Protein AF-A0AAN7TZV6-F1 (afdb_monomer)

Radius of gyration: 25.75 Å; Cα contacts (8 Å, |Δi|>4): 644; chains: 1; bounding box: 59×91×85 Å

InterPro domains:
  IPR052326 Differentiation & Development-Associated Protein [PTHR33459] (36-361)

Organism: NCBI:txid79012

Solvent-accessible surface area (backbone atoms only — not comparable to full-atom values): 20609 Å² total; per-residue (Å²): 142,87,80,89,79,87,81,82,85,75,80,84,71,82,74,85,57,90,61,66,59,63,46,48,65,49,40,66,73,72,46,83,83,62,77,83,76,73,52,42,77,37,54,78,70,32,74,38,45,78,90,38,40,41,39,40,84,68,32,36,59,40,79,41,63,64,87,95,40,85,74,52,33,20,12,39,75,37,22,51,82,69,30,70,31,94,41,45,84,35,20,35,90,29,33,31,38,38,82,90,79,31,18,11,32,82,37,19,24,21,29,66,74,29,70,29,93,42,49,60,29,17,23,97,66,35,40,44,52,98,46,24,13,38,53,92,78,58,45,20,92,42,51,51,49,21,48,70,62,27,34,47,53,97,42,28,62,41,74,42,30,52,84,69,34,76,29,59,49,44,98,91,45,78,48,27,36,88,68,31,40,50,45,64,89,48,90,86,75,53,55,56,16,28,13,37,59,64,67,34,68,35,52,82,71,36,78,33,91,46,56,64,33,15,31,51,96,76,42,24,33,37,53,95,47,22,13,36,77,66,72,78,76,85,68,88,67,64,20,66,96,41,57,82,72,28,55,99,59,31,39,46,35,84,89,78,14,44,55,39,73,49,45,60,73,57,52,48,47,53,37,49,43,50,40,52,51,39,30,63,74,71,68,34,38,63,29,85,24,38,62,10,79,80,4,58,43,37,67,75,35,42,66,49,49,32,54,40,47,36,50,52,17,61,69,59,53,43,68,63,42,65,63,78,38,63,74,68,70,75,48,74,83,57,81,72,74,83,70,70,82,71,78,76,71,77,70,58,71,71,59,62,56,56,57,59,53,53,55,56,64,77,72,111

Foldseek 3Di:
DDDDDDDDDDDPDPPPDLCPVLCVVVVLVVVLPDPQQAADEDEAFDFDDQVRYAYDFQWHFAFDDDDNDGDGTGTYGAAEFFQAAPFQRSHHAQWTQDPVSNGTHNFFQAAAQGFDPAQRNHFPQWGQDPRGTHRPVQFDPFQRSEFLQWTHDPRHTDGAAEAFDKDFQDSSDASHRPQWGFDDPDPPPHGIGGTHGLQQCDEFFDFADAQRNHNCVQCWGQDPRGTHHDDAPPDPDFCVPPQVVEPSQWGAQPVGRGTDGVCVVPLLVVLVVLQVVQCVVQSFGDTPSLRHCPHSNCVGPLVSVLVNQLVVCRRSVNPDSCSSNVSVPPCPVDPPPPPPPPPPPVPPVVVVVVVVVVVVVVVD

Sequence (364 aa):
MTVSKEEWYSSEQYKITDESYNNYVVSQISGFAVGYKSFTCTNASEKCDYNTSICPQGYDCQLDIIGNTVKDYKCVTIGNINDKCNGDEYCDHGLMCENSTKTCQNIKFASLGEECSKESDCSDILTCENGICINKNNNCKDYFGCTLRQFCKNGKCFELKKPGEQCEYNMDLEECEPFYTCQSFNITNGSIGKCVSVILNMSLGQPCEHLYECDFVKNQVCLNKTCVQYVPNNQTTSCIGNPDICDDFSICSLDDGKCYLNLMPNKYLHYANFYQNCLFKYNCSIVENSRSPNSCFSKYCSKEICEYHSIYSRIFGICNAKTYCRYKESNNEHSYSSQIPSSSIKINSSLMLLFSSLFIILSL

pLDDT: mean 74.0, std 20.78, range [24.16, 97.5]

Nearest PDB structures (foldseek):
  5o57-assembly1_A  TM=3.729E-01  e=4.394E-02  Homo sapiens
  8x0h-assembly1_A  TM=3.319E-01  e=2.930E+00  Homo sapiens
  8wgc-assembly1_A  TM=2.800E-01  e=4.008E+00  Homo sapiens

Structure (mmCIF, N/CA/C/O backbone):
data_AF-A0AAN7TZV6-F1
#
_entry.id   AF-A0AAN7TZV6-F1
#
loop_
_atom_site.group_PDB
_atom_site.id
_atom_site.type_symbol
_atom_site.label_atom_id
_atom_site.label_alt_id
_atom_site.label_comp_id
_atom_site.label_asym_id
_atom_site.label_entity_id
_atom_site.label_seq_id
_atom_site.pdbx_PDB_ins_code
_atom_site.Cartn_x
_atom_site.Cartn_y
_atom_site.Cartn_z
_atom_site.occupancy
_atom_site.B_iso_or_equiv
_atom_site.auth_seq_id
_atom_site.auth_comp_id
_atom_site.auth_asym_id
_atom_site.auth_atom_id
_atom_site.pdbx_PDB_model_num
ATOM 1 N N . MET A 1 1 ? 8.106 -25.855 55.197 1.00 34.44 1 MET A N 1
ATOM 2 C CA . MET A 1 1 ? 8.656 -24.733 54.413 1.00 34.44 1 MET A CA 1
ATOM 3 C C . MET A 1 1 ? 8.109 -24.858 53.009 1.00 34.44 1 MET A C 1
ATOM 5 O O . MET A 1 1 ? 8.508 -25.751 52.279 1.00 34.44 1 MET A O 1
ATOM 9 N N . THR A 1 2 ? 7.119 -24.034 52.705 1.00 29.55 2 THR A N 1
ATOM 10 C CA . THR A 1 2 ? 6.413 -23.958 51.427 1.00 29.55 2 THR A CA 1
ATOM 11 C C . THR A 1 2 ? 6.772 -22.613 50.822 1.00 29.55 2 THR A C 1
ATOM 13 O O . THR A 1 2 ? 6.533 -21.596 51.466 1.00 29.55 2 THR A O 1
ATOM 16 N N . VAL A 1 3 ? 7.337 -22.603 49.617 1.00 24.41 3 VAL A N 1
ATOM 17 C CA . VAL A 1 3 ? 7.328 -21.427 48.741 1.00 24.41 3 VAL A CA 1
ATOM 18 C C . VAL A 1 3 ? 7.105 -21.930 47.320 1.00 24.41 3 VAL A C 1
ATOM 20 O O . VAL A 1 3 ? 7.906 -22.689 46.780 1.00 24.41 3 VAL A O 1
ATOM 23 N N . SER A 1 4 ? 5.960 -21.539 46.774 1.00 30.45 4 SER A N 1
ATOM 24 C CA . SER A 1 4 ? 5.551 -21.647 45.379 1.00 30.45 4 SER A CA 1
ATOM 25 C C . SER A 1 4 ? 6.422 -20.762 44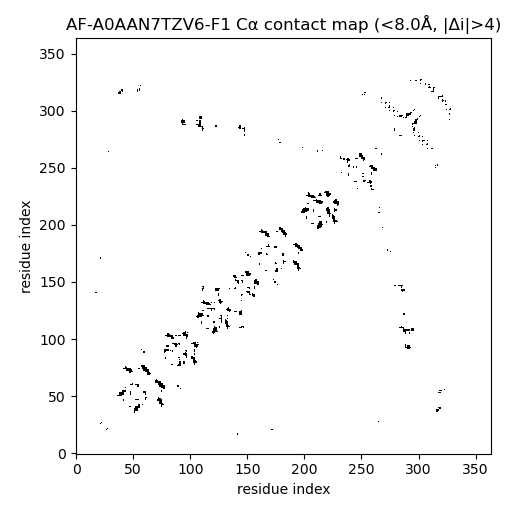.489 1.00 30.45 4 SER A C 1
ATOM 27 O O . SER A 1 4 ? 6.783 -19.654 44.887 1.00 30.45 4 SER A O 1
ATOM 29 N N . LYS A 1 5 ? 6.697 -21.206 43.261 1.00 26.69 5 LYS A N 1
ATOM 30 C CA . LYS A 1 5 ? 7.187 -20.327 42.200 1.00 26.69 5 LYS A CA 1
ATOM 31 C C . LYS A 1 5 ? 6.303 -20.506 40.972 1.00 26.69 5 LYS A C 1
ATOM 33 O O . LYS A 1 5 ? 6.306 -21.558 40.346 1.00 26.69 5 LYS A O 1
ATOM 38 N N . GLU A 1 6 ? 5.499 -19.480 40.730 1.00 29.41 6 GLU A N 1
ATOM 39 C CA . GLU A 1 6 ? 4.772 -19.235 39.491 1.00 29.41 6 GLU A CA 1
ATOM 40 C C . GLU A 1 6 ? 5.792 -19.000 38.371 1.00 29.41 6 GLU A C 1
ATOM 42 O O . GLU A 1 6 ? 6.657 -18.128 38.490 1.00 29.41 6 GLU A O 1
ATOM 47 N N . GLU A 1 7 ? 5.704 -19.776 37.294 1.00 27.16 7 GLU A N 1
ATOM 48 C CA . GLU A 1 7 ? 6.400 -19.480 36.045 1.00 27.16 7 GLU A CA 1
ATOM 49 C C . GLU A 1 7 ? 5.471 -18.678 35.136 1.00 27.16 7 GLU A C 1
ATOM 51 O O . GLU A 1 7 ? 4.369 -19.095 34.777 1.00 27.16 7 GLU A O 1
ATOM 56 N N . TRP A 1 8 ? 5.941 -17.477 34.816 1.00 24.78 8 TRP A N 1
ATOM 57 C CA . TRP A 1 8 ? 5.356 -16.542 33.876 1.00 24.78 8 TRP A CA 1
ATOM 58 C C . TRP A 1 8 ? 5.534 -17.062 32.446 1.00 24.78 8 TRP A C 1
ATOM 60 O O . TRP A 1 8 ? 6.657 -17.164 31.960 1.00 24.78 8 TRP A O 1
ATOM 70 N N . TYR A 1 9 ? 4.430 -17.305 31.742 1.00 24.16 9 TYR A N 1
ATOM 71 C CA . TYR A 1 9 ? 4.417 -17.289 30.281 1.00 24.16 9 TYR A CA 1
ATOM 72 C C . TYR A 1 9 ? 4.291 -15.830 29.828 1.00 24.16 9 TYR A C 1
ATOM 74 O O . TYR A 1 9 ? 3.194 -15.274 29.811 1.00 24.16 9 TYR A O 1
ATOM 82 N N . SER A 1 10 ? 5.408 -15.185 29.480 1.00 26.84 10 SER A N 1
ATOM 83 C CA . SER A 1 10 ? 5.356 -13.949 28.698 1.00 26.84 10 SER A CA 1
ATOM 84 C C . SER A 1 10 ? 5.177 -14.313 27.230 1.00 26.84 10 SER A C 1
ATOM 86 O O . SER A 1 10 ? 6.041 -14.947 26.629 1.00 26.84 10 SER A O 1
ATOM 88 N N . SER A 1 11 ? 4.050 -13.901 26.661 1.00 27.84 11 SER A N 1
ATOM 89 C CA . SER A 1 11 ? 3.811 -13.873 25.226 1.00 27.84 11 SER A CA 1
ATOM 90 C C . SER A 1 11 ? 4.894 -13.041 24.533 1.00 27.84 11 SER A C 1
ATOM 92 O O . SER A 1 11 ? 4.915 -11.816 24.678 1.00 27.84 11 SER A O 1
ATOM 94 N N . GLU A 1 12 ? 5.767 -13.680 23.758 1.00 25.73 12 GLU A N 1
ATOM 95 C CA . GLU A 1 12 ? 6.484 -12.997 22.684 1.00 25.73 12 GLU A CA 1
ATOM 96 C C . GLU A 1 12 ? 5.444 -12.581 21.639 1.00 25.73 12 GLU A C 1
ATOM 98 O O . GLU A 1 12 ? 5.062 -13.332 20.745 1.00 25.73 12 GLU A O 1
ATOM 103 N N . GLN A 1 13 ? 4.908 -11.375 21.815 1.00 26.14 13 GLN A N 1
ATOM 104 C CA . GLN A 1 13 ? 4.248 -10.659 20.741 1.00 26.14 13 GLN A CA 1
ATOM 105 C C . GLN A 1 13 ? 5.313 -10.382 19.682 1.00 26.14 13 GLN A C 1
ATOM 107 O O . GLN A 1 13 ? 6.283 -9.671 19.952 1.00 26.14 13 GLN A O 1
ATOM 112 N N . TYR A 1 14 ? 5.125 -10.929 18.482 1.00 25.12 14 TYR A N 1
ATOM 113 C CA . TYR A 1 14 ? 5.801 -10.441 17.290 1.00 25.12 14 TYR A CA 1
ATOM 114 C C . TYR A 1 14 ? 5.507 -8.941 17.176 1.00 25.12 14 TYR A C 1
ATOM 116 O O . TYR A 1 14 ? 4.422 -8.525 16.773 1.00 25.12 14 TYR A O 1
ATOM 124 N N . LYS A 1 15 ? 6.470 -8.113 17.589 1.00 25.03 15 LYS A N 1
ATOM 125 C CA . LYS A 1 15 ? 6.506 -6.706 17.208 1.00 25.03 15 LYS A CA 1
ATOM 126 C C . LYS A 1 15 ? 6.701 -6.683 15.700 1.00 25.03 15 LYS A C 1
ATOM 128 O O . LYS A 1 15 ? 7.798 -6.939 15.219 1.00 25.03 15 LYS A O 1
ATOM 133 N N . ILE A 1 16 ? 5.638 -6.365 14.974 1.00 26.48 16 ILE A N 1
ATOM 134 C CA . ILE A 1 16 ? 5.752 -5.814 13.629 1.00 26.48 16 ILE A CA 1
ATOM 135 C C . ILE A 1 16 ? 6.415 -4.443 13.821 1.00 26.48 16 ILE A C 1
ATOM 137 O O . ILE A 1 16 ? 5.781 -3.489 14.273 1.00 26.48 16 ILE A O 1
ATOM 141 N N . THR A 1 17 ? 7.733 -4.389 13.646 1.00 29.52 17 THR A N 1
ATOM 142 C CA . THR A 1 17 ? 8.526 -3.155 13.636 1.00 29.52 17 THR A CA 1
ATOM 143 C C . THR A 1 17 ? 8.363 -2.441 12.293 1.00 29.52 17 THR A C 1
ATOM 145 O O . THR A 1 17 ? 8.018 -3.072 11.295 1.00 29.52 17 THR A O 1
ATOM 148 N N . ASP A 1 18 ? 8.626 -1.129 12.282 1.00 40.88 18 ASP A N 1
ATOM 149 C CA . ASP A 1 18 ? 8.521 -0.155 11.170 1.00 40.88 18 ASP A CA 1
ATOM 150 C C . ASP A 1 18 ? 9.236 -0.538 9.848 1.00 40.88 18 ASP A C 1
ATOM 152 O O . ASP A 1 18 ? 9.223 0.211 8.874 1.00 40.88 18 ASP A O 1
ATOM 156 N N . GLU A 1 19 ? 9.838 -1.722 9.770 1.00 34.41 19 GLU A N 1
ATOM 157 C CA . GLU A 1 19 ? 10.565 -2.237 8.613 1.00 34.41 19 GLU A CA 1
ATOM 158 C C . GLU A 1 19 ? 9.648 -2.725 7.481 1.00 34.41 19 GLU A C 1
ATOM 160 O O . GLU A 1 19 ? 10.114 -2.844 6.352 1.00 34.41 19 GLU A O 1
ATOM 165 N N . SER A 1 20 ? 8.364 -3.018 7.714 1.00 33.91 20 SER A N 1
ATOM 166 C CA . SER A 1 20 ? 7.568 -3.779 6.737 1.00 33.91 20 SER A CA 1
ATOM 167 C C . SER A 1 20 ? 7.070 -2.988 5.524 1.00 33.91 20 SER A C 1
ATOM 169 O O . SER A 1 20 ? 6.834 -3.614 4.497 1.00 33.91 20 SER A O 1
ATOM 171 N N . TYR A 1 21 ? 6.937 -1.655 5.581 1.00 36.72 21 TYR A N 1
ATOM 172 C CA . TYR A 1 21 ? 6.342 -0.870 4.482 1.00 36.72 21 TYR A CA 1
ATOM 173 C C . TYR A 1 21 ? 7.374 -0.155 3.596 1.00 36.72 21 TYR A C 1
ATOM 175 O O . TYR A 1 21 ? 7.274 -0.225 2.369 1.00 36.72 21 TYR A O 1
ATOM 183 N N . ASN A 1 22 ? 8.423 0.441 4.178 1.00 34.59 22 ASN A N 1
ATOM 184 C CA . ASN A 1 22 ? 9.519 1.018 3.385 1.00 34.59 22 ASN A CA 1
ATOM 185 C C . ASN A 1 22 ? 10.374 -0.078 2.737 1.00 34.59 22 ASN A C 1
ATOM 187 O O . ASN A 1 22 ? 10.709 0.045 1.559 1.00 34.59 22 ASN A O 1
ATOM 191 N N . ASN A 1 23 ? 10.576 -1.226 3.404 1.00 30.78 23 ASN A N 1
ATOM 192 C CA . ASN A 1 23 ? 11.087 -2.402 2.701 1.00 30.78 23 ASN A CA 1
ATOM 193 C C . ASN A 1 23 ? 10.071 -2.953 1.696 1.00 30.78 23 ASN A C 1
ATOM 195 O O . ASN A 1 23 ? 10.497 -3.561 0.730 1.00 30.78 23 ASN A O 1
ATOM 199 N N . TYR A 1 24 ? 8.759 -2.731 1.813 1.00 34.22 24 TYR A N 1
ATOM 200 C CA . TYR A 1 24 ? 7.837 -3.189 0.766 1.00 34.22 24 TYR A CA 1
ATOM 201 C C . TYR A 1 24 ? 8.062 -2.432 -0.544 1.00 34.22 24 TYR A C 1
ATOM 203 O O . TYR A 1 24 ? 8.231 -3.064 -1.575 1.00 34.22 24 TYR A O 1
ATOM 211 N N . VAL A 1 25 ? 8.141 -1.099 -0.527 1.00 33.38 25 VAL A N 1
ATOM 212 C CA . VAL A 1 25 ? 8.312 -0.314 -1.766 1.00 33.38 25 VAL A CA 1
ATOM 213 C C . VAL A 1 25 ? 9.765 -0.331 -2.265 1.00 33.38 25 VAL A C 1
ATOM 215 O O . VAL A 1 25 ? 9.989 -0.447 -3.469 1.00 33.38 25 VAL A O 1
ATOM 218 N N . VAL A 1 26 ? 10.758 -0.295 -1.366 1.00 32.44 26 VAL A N 1
ATOM 219 C CA . VAL A 1 26 ? 12.188 -0.269 -1.730 1.00 32.44 26 VAL A CA 1
ATOM 220 C C . VAL A 1 26 ? 12.764 -1.674 -1.975 1.00 32.44 26 VAL A C 1
ATOM 222 O O . VAL A 1 26 ? 13.577 -1.831 -2.890 1.00 32.44 26 VAL A O 1
ATOM 225 N N . SER A 1 27 ? 12.317 -2.733 -1.275 1.00 32.12 27 SER A N 1
ATOM 226 C CA . SER A 1 27 ? 12.737 -4.117 -1.604 1.00 32.12 27 SER A CA 1
ATOM 227 C C . SER A 1 27 ? 12.095 -4.645 -2.888 1.00 32.12 27 SER A C 1
ATOM 229 O O . SER A 1 27 ? 12.716 -5.463 -3.561 1.00 32.12 27 SER A O 1
ATOM 231 N N . GLN A 1 28 ? 10.933 -4.122 -3.313 1.00 37.88 28 GLN A N 1
ATOM 232 C CA . GLN A 1 28 ? 10.406 -4.395 -4.661 1.00 37.88 28 GLN A CA 1
ATOM 233 C C . GLN A 1 28 ? 11.335 -3.840 -5.752 1.00 37.88 28 GLN A C 1
ATOM 235 O O . GLN A 1 28 ? 11.382 -4.413 -6.832 1.00 37.88 28 GLN A O 1
ATOM 240 N N . ILE A 1 29 ? 12.088 -2.763 -5.480 1.00 36.03 29 ILE A N 1
ATOM 241 C CA . ILE A 1 29 ? 12.981 -2.117 -6.460 1.00 36.03 29 ILE A CA 1
ATOM 242 C C . ILE A 1 29 ? 14.425 -2.659 -6.392 1.00 36.03 29 ILE A C 1
ATOM 244 O O . ILE A 1 29 ? 15.148 -2.634 -7.385 1.00 36.03 29 ILE A O 1
ATOM 248 N N . SER A 1 30 ? 14.868 -3.172 -5.243 1.00 30.95 30 SER A N 1
ATOM 249 C CA . SER A 1 30 ? 16.242 -3.673 -5.039 1.00 30.95 30 SER A CA 1
ATOM 250 C C . SER A 1 30 ? 16.352 -5.206 -4.956 1.00 30.95 30 SER A C 1
ATOM 252 O O . SER A 1 30 ? 17.450 -5.750 -5.049 1.00 30.95 30 SER A O 1
ATOM 254 N N . GLY A 1 31 ? 15.226 -5.920 -4.851 1.00 30.98 31 GLY A N 1
ATOM 255 C CA . GLY A 1 31 ? 15.138 -7.380 -4.715 1.00 30.98 31 GLY A CA 1
ATOM 256 C C . GLY A 1 31 ? 14.975 -8.167 -6.023 1.00 30.98 31 GLY A C 1
ATOM 257 O O . GLY A 1 31 ? 14.551 -9.318 -5.988 1.00 30.98 31 GLY A O 1
ATOM 258 N N . PHE A 1 32 ? 15.299 -7.599 -7.187 1.00 41.41 32 PHE A N 1
ATOM 259 C CA . PHE A 1 32 ? 14.994 -8.201 -8.501 1.00 41.41 32 PHE A CA 1
ATOM 260 C C . PHE A 1 32 ? 15.767 -9.488 -8.867 1.00 41.41 32 PHE A C 1
ATOM 262 O O . PHE A 1 32 ? 15.574 -10.022 -9.955 1.00 41.41 32 PHE A O 1
ATOM 269 N N . ALA A 1 33 ? 16.601 -10.021 -7.968 1.00 33.81 33 ALA A N 1
ATOM 270 C CA . ALA A 1 33 ? 17.268 -11.320 -8.118 1.00 33.81 33 ALA A CA 1
ATOM 271 C C . ALA A 1 33 ? 16.695 -12.418 -7.194 1.00 33.81 33 ALA A C 1
ATOM 273 O O . ALA A 1 33 ? 17.297 -13.482 -7.045 1.00 33.81 33 ALA A O 1
ATOM 274 N N . VAL A 1 34 ? 15.552 -12.184 -6.539 1.00 40.59 34 VAL A N 1
ATOM 275 C CA . VAL A 1 34 ? 14.876 -13.220 -5.747 1.00 40.59 34 VAL A CA 1
ATOM 276 C C . VAL A 1 34 ? 14.041 -14.067 -6.706 1.00 40.59 34 VAL A C 1
ATOM 278 O O . VAL A 1 34 ? 13.085 -13.569 -7.294 1.00 40.59 34 VAL A O 1
ATOM 281 N N . GLY A 1 35 ? 14.429 -15.334 -6.891 1.00 44.97 35 GLY A N 1
ATOM 282 C CA . GLY A 1 35 ? 13.767 -16.264 -7.807 1.00 44.97 35 GLY A CA 1
ATOM 283 C C . GLY A 1 35 ? 12.244 -16.200 -7.694 1.00 44.97 35 GLY A C 1
ATOM 284 O O . GLY A 1 35 ? 11.695 -16.291 -6.594 1.00 44.97 35 GLY A O 1
ATOM 285 N N . TYR A 1 36 ? 11.578 -16.009 -8.834 1.00 54.00 36 TYR A N 1
ATOM 286 C CA . TYR A 1 36 ? 10.126 -15.905 -8.918 1.00 54.00 36 TYR A CA 1
ATOM 287 C C . TYR A 1 36 ? 9.493 -17.156 -8.305 1.00 54.00 36 TYR A C 1
ATOM 289 O O . TYR A 1 36 ? 9.542 -18.245 -8.878 1.00 54.00 36 TYR A O 1
ATOM 297 N N . LYS A 1 37 ? 8.914 -17.015 -7.110 1.00 58.09 37 LYS A N 1
ATOM 298 C CA . LYS A 1 37 ? 8.131 -18.087 -6.500 1.00 58.09 37 LYS A CA 1
ATOM 299 C C . LYS A 1 37 ? 6.845 -18.230 -7.307 1.00 58.09 37 LYS A C 1
ATOM 301 O O . LYS A 1 37 ? 6.057 -17.293 -7.388 1.00 58.09 37 LYS A O 1
ATOM 306 N N . SER A 1 38 ? 6.645 -19.393 -7.921 1.00 63.44 38 SER A N 1
ATOM 307 C CA . SER A 1 38 ? 5.372 -19.734 -8.551 1.00 63.44 38 SER A CA 1
ATOM 308 C C . SER A 1 38 ? 4.295 -19.831 -7.476 1.00 63.44 38 SER A C 1
ATOM 310 O O . SER A 1 38 ? 4.457 -20.601 -6.524 1.00 63.44 38 SER A O 1
ATOM 312 N N . PHE A 1 39 ? 3.202 -19.087 -7.631 1.00 72.50 39 PHE A N 1
ATOM 313 C CA . PHE A 1 39 ? 2.056 -19.227 -6.744 1.00 72.50 39 PHE A CA 1
ATOM 314 C C . PHE A 1 39 ? 1.155 -20.394 -7.183 1.00 72.50 39 PHE A C 1
ATOM 316 O O . PHE A 1 39 ? 1.012 -20.662 -8.374 1.00 72.50 39 PHE A O 1
ATOM 323 N N . THR A 1 40 ? 0.542 -21.092 -6.225 1.00 81.88 40 THR A N 1
ATOM 324 C CA . THR A 1 40 ? -0.373 -22.220 -6.451 1.00 81.88 40 THR A CA 1
ATOM 325 C C . THR A 1 40 ? -1.778 -21.855 -5.984 1.00 81.88 40 THR A C 1
ATOM 327 O O . THR A 1 40 ? -1.978 -21.451 -4.839 1.00 81.88 40 THR A O 1
ATOM 330 N N . CYS A 1 41 ? -2.774 -22.019 -6.853 1.00 81.88 41 CYS A N 1
ATOM 331 C CA . CYS A 1 41 ? -4.174 -21.869 -6.464 1.00 81.88 41 CYS A CA 1
ATOM 332 C C . CYS A 1 41 ? -4.604 -23.068 -5.622 1.00 81.88 41 CYS A C 1
ATOM 334 O O . CYS A 1 41 ? -4.423 -24.210 -6.039 1.00 81.88 41 CYS A O 1
ATOM 336 N N . THR A 1 42 ? -5.215 -22.804 -4.477 1.00 88.25 42 THR A N 1
ATOM 337 C CA . THR A 1 42 ? -5.733 -23.833 -3.564 1.00 88.25 42 THR A CA 1
ATOM 338 C C . THR A 1 42 ? -7.239 -23.663 -3.408 1.00 88.25 42 THR A C 1
ATOM 340 O O . THR A 1 42 ? -7.752 -22.555 -3.581 1.00 88.25 42 THR A O 1
ATOM 343 N N . ASN A 1 43 ? -7.974 -24.743 -3.137 1.00 90.06 43 ASN A N 1
ATOM 344 C CA . ASN A 1 43 ? -9.408 -24.649 -2.863 1.00 90.06 43 ASN A CA 1
ATOM 345 C C . ASN A 1 43 ? -9.671 -24.340 -1.383 1.00 90.06 43 ASN A C 1
ATOM 347 O O . ASN A 1 43 ? -8.800 -24.434 -0.518 1.00 90.06 43 ASN A O 1
ATOM 351 N N . ALA A 1 44 ? -10.918 -23.988 -1.074 1.00 89.00 44 ALA A N 1
ATOM 352 C CA . ALA A 1 44 ? -11.361 -23.774 0.295 1.00 89.00 44 ALA A CA 1
ATOM 353 C C . ALA A 1 44 ? -11.079 -25.015 1.160 1.00 89.00 44 ALA A C 1
ATOM 355 O O . ALA A 1 44 ? -11.338 -26.143 0.743 1.00 89.00 44 ALA A O 1
ATOM 356 N N . SER A 1 45 ? -10.603 -24.801 2.389 1.00 91.06 45 SER A N 1
ATOM 357 C CA . SER A 1 45 ? -10.232 -25.841 3.366 1.00 91.06 45 SER A CA 1
ATOM 358 C C . SER A 1 45 ? -9.061 -26.757 2.975 1.00 91.06 45 SER A C 1
ATOM 360 O O . SER A 1 45 ? -8.702 -27.641 3.760 1.00 91.06 45 SER A O 1
ATOM 362 N N . GLU A 1 46 ? -8.442 -26.567 1.807 1.00 94.12 46 GLU A N 1
ATOM 363 C CA . GLU A 1 46 ? -7.244 -27.314 1.422 1.00 94.12 46 GLU A CA 1
ATOM 364 C C . GLU A 1 46 ? -6.000 -26.789 2.133 1.00 94.12 46 GLU A C 1
ATOM 366 O O . GLU A 1 46 ? -5.958 -25.650 2.603 1.00 94.12 46 GLU A O 1
ATOM 371 N N . LYS A 1 47 ? -4.977 -27.648 2.211 1.00 93.88 47 LYS A N 1
ATOM 372 C CA . LYS A 1 47 ? -3.654 -27.255 2.686 1.00 93.88 47 LYS A CA 1
ATOM 373 C C . LYS A 1 47 ? -3.085 -26.196 1.752 1.00 93.88 47 LYS A C 1
ATOM 375 O O . LYS A 1 47 ? -3.123 -26.361 0.537 1.00 93.88 47 LYS A O 1
ATOM 380 N N . CYS A 1 48 ? -2.521 -25.157 2.337 1.00 92.38 48 CYS A N 1
ATOM 381 C CA . CYS A 1 48 ? -1.860 -24.087 1.615 1.00 92.38 48 CYS A CA 1
ATOM 382 C C . CYS A 1 48 ? -0.441 -23.897 2.170 1.00 92.38 48 CYS A C 1
ATOM 384 O O . CYS A 1 48 ? -0.095 -24.407 3.234 1.00 92.38 48 CYS A O 1
ATOM 386 N N . ASP A 1 49 ? 0.404 -23.208 1.421 1.00 89.81 49 ASP A N 1
ATOM 387 C CA . ASP A 1 49 ? 1.692 -22.679 1.859 1.00 89.81 49 ASP A CA 1
ATOM 388 C C . ASP A 1 49 ? 1.552 -21.162 1.953 1.00 89.81 49 ASP A C 1
ATOM 390 O O . ASP A 1 49 ? 1.260 -20.505 0.957 1.00 89.81 49 ASP A O 1
ATOM 394 N N . TYR A 1 50 ? 1.783 -20.611 3.142 1.00 83.19 50 TYR A N 1
ATOM 395 C CA . TYR A 1 50 ? 1.651 -19.182 3.425 1.00 83.19 50 TYR A CA 1
ATOM 396 C C . TYR A 1 50 ? 2.404 -18.277 2.434 1.00 83.19 50 TYR A C 1
ATOM 398 O O . TYR A 1 50 ? 1.965 -17.168 2.147 1.00 83.19 50 TYR A O 1
ATOM 406 N N . ASN A 1 51 ? 3.532 -18.740 1.885 1.00 79.38 51 ASN A N 1
ATOM 407 C CA . ASN A 1 51 ? 4.369 -17.934 0.996 1.00 79.38 51 ASN A CA 1
ATOM 408 C C . ASN A 1 51 ? 4.060 -18.119 -0.490 1.00 79.38 51 ASN A C 1
ATOM 410 O O . ASN A 1 51 ? 4.528 -17.324 -1.305 1.00 79.38 51 ASN A O 1
ATOM 414 N N . THR A 1 52 ? 3.388 -19.208 -0.859 1.00 80.81 52 THR A N 1
ATOM 415 C CA . THR A 1 52 ? 3.271 -19.621 -2.266 1.00 80.81 52 THR A CA 1
ATOM 416 C C . THR A 1 52 ? 1.864 -20.028 -2.667 1.00 80.81 52 THR A C 1
ATOM 418 O O . THR A 1 52 ? 1.626 -20.271 -3.840 1.00 80.81 52 THR A O 1
ATOM 421 N N . SER A 1 53 ? 0.904 -20.109 -1.754 1.00 84.69 53 SER A N 1
ATOM 422 C CA . SER A 1 53 ? -0.471 -20.487 -2.076 1.00 84.69 53 SER A CA 1
ATOM 423 C C . SER A 1 53 ? -1.413 -19.300 -2.035 1.00 84.69 53 SER A C 1
ATOM 425 O O . SER A 1 53 ? -1.252 -18.379 -1.241 1.00 84.69 53 SER A O 1
ATOM 427 N N . ILE A 1 54 ? -2.422 -19.349 -2.897 1.00 83.12 54 ILE A N 1
ATOM 428 C CA . ILE A 1 54 ? -3.498 -18.366 -2.951 1.00 83.12 54 ILE A CA 1
ATOM 429 C C . ILE A 1 54 ? -4.810 -19.103 -2.725 1.00 83.12 54 ILE A C 1
ATOM 431 O O . ILE A 1 54 ? -5.137 -20.057 -3.440 1.00 83.12 54 ILE A O 1
ATOM 435 N N . CYS A 1 55 ? -5.543 -18.655 -1.713 1.00 85.25 55 CYS A N 1
ATOM 436 C CA . CYS A 1 55 ? -6.845 -19.184 -1.342 1.00 85.25 55 CYS A CA 1
ATOM 437 C C . CYS A 1 55 ? -7.967 -18.551 -2.180 1.00 85.25 55 CYS A C 1
ATOM 439 O O . CYS A 1 55 ? -7.790 -17.465 -2.744 1.00 85.25 55 CYS A O 1
ATOM 441 N N . PRO A 1 56 ? -9.133 -19.212 -2.304 1.00 83.69 56 PRO A N 1
ATOM 442 C CA . PRO A 1 56 ? -10.253 -18.640 -3.035 1.00 83.69 56 PRO A CA 1
ATOM 443 C C . PRO A 1 56 ? -10.842 -17.441 -2.280 1.00 83.69 56 PRO A C 1
ATOM 445 O O . PRO A 1 56 ? -10.585 -17.230 -1.100 1.00 83.69 56 PRO A O 1
ATOM 448 N N . GLN A 1 57 ? -11.678 -16.658 -2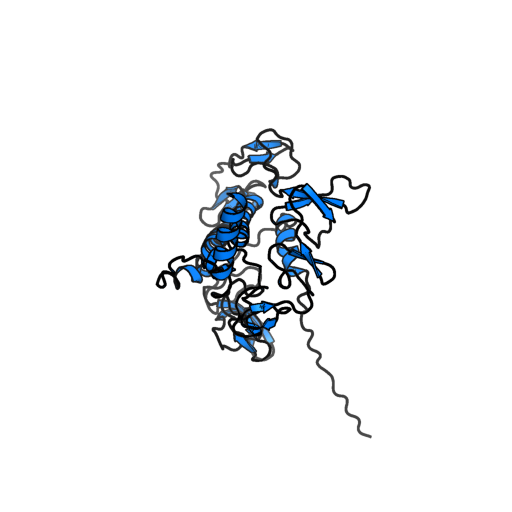.960 1.00 77.12 57 GLN A N 1
ATOM 449 C CA . GLN A 1 57 ? -12.326 -15.488 -2.366 1.00 77.12 57 GLN A CA 1
ATOM 450 C C . GLN A 1 57 ? -13.078 -15.828 -1.069 1.00 77.12 57 GLN A C 1
ATOM 452 O O . GLN A 1 57 ? -13.866 -16.772 -1.037 1.00 77.12 57 GLN A O 1
ATOM 457 N N . GLY A 1 58 ? -12.881 -15.002 -0.036 1.00 81.00 58 GLY A N 1
ATOM 458 C CA . GLY A 1 58 ? -13.453 -15.216 1.297 1.00 81.00 58 GLY A CA 1
ATOM 459 C C . GLY A 1 58 ? -12.641 -16.180 2.166 1.00 81.00 58 GLY A C 1
ATOM 460 O O . GLY A 1 58 ? -13.093 -16.533 3.252 1.00 81.00 58 GLY A O 1
ATOM 461 N N . TYR A 1 59 ? -11.464 -16.601 1.701 1.00 87.50 59 TYR A N 1
ATOM 462 C CA . TYR A 1 59 ? -10.543 -17.459 2.432 1.00 87.50 59 TYR A CA 1
ATOM 463 C C . TYR A 1 59 ? -9.134 -16.869 2.418 1.00 87.50 59 TYR A C 1
ATOM 465 O O . TYR A 1 59 ? -8.745 -16.217 1.450 1.00 87.50 59 TYR A O 1
ATOM 473 N N . ASP A 1 60 ? -8.359 -17.160 3.459 1.00 86.25 60 ASP A N 1
ATOM 474 C CA . ASP A 1 60 ? -6.936 -16.831 3.538 1.00 86.25 60 ASP A CA 1
ATOM 475 C C . ASP A 1 60 ? -6.129 -18.027 4.060 1.00 86.25 60 ASP A C 1
ATOM 477 O O . ASP A 1 60 ? -6.674 -18.937 4.697 1.00 86.25 60 ASP A O 1
ATOM 481 N N . CYS A 1 61 ? -4.835 -18.057 3.744 1.00 87.62 61 CYS A N 1
ATOM 482 C CA . CYS A 1 61 ? -3.946 -19.143 4.124 1.00 87.62 61 CYS A CA 1
ATOM 483 C C . CYS A 1 61 ? -3.471 -18.956 5.566 1.00 87.62 61 CYS A C 1
ATOM 485 O O . CYS A 1 61 ? -2.515 -18.230 5.830 1.00 87.62 61 CYS A O 1
ATOM 487 N N . GLN A 1 62 ? -4.120 -19.631 6.512 1.00 87.12 62 GLN A N 1
ATOM 488 C CA . GLN A 1 62 ? -3.841 -19.470 7.940 1.00 87.12 62 GLN A CA 1
ATOM 489 C C . GLN A 1 62 ? -3.426 -20.783 8.595 1.00 87.12 62 GLN A C 1
ATOM 491 O O . GLN A 1 62 ? -3.626 -21.871 8.054 1.00 87.12 62 GLN A O 1
ATOM 496 N N . LEU A 1 63 ? -2.843 -20.672 9.787 1.00 87.06 63 LEU A N 1
ATOM 497 C CA . LEU A 1 63 ? -2.441 -21.811 10.605 1.00 87.06 63 LEU A CA 1
ATOM 498 C C . LEU A 1 63 ? -3.666 -22.630 11.049 1.00 87.06 63 LEU A C 1
ATOM 500 O O . LEU A 1 63 ? -4.546 -22.128 11.743 1.00 87.06 63 LEU A O 1
ATOM 504 N N . ASP A 1 64 ? -3.685 -23.918 10.707 1.00 84.00 64 ASP A N 1
ATOM 505 C CA . ASP A 1 64 ? -4.636 -24.905 11.223 1.00 84.00 64 ASP A CA 1
ATOM 506 C C . ASP A 1 64 ? -4.147 -25.408 12.589 1.00 84.00 64 ASP A C 1
ATOM 508 O O . ASP A 1 64 ? -3.240 -26.248 12.697 1.00 84.00 64 ASP A O 1
ATOM 512 N N . ILE A 1 65 ? -4.728 -24.842 13.648 1.00 77.81 65 ILE A N 1
ATOM 513 C CA . ILE A 1 65 ? -4.417 -25.178 15.038 1.00 77.81 65 ILE A CA 1
ATOM 514 C C . ILE A 1 65 ? -5.462 -26.179 15.544 1.00 77.81 65 ILE A C 1
ATOM 516 O O . ILE A 1 65 ? -6.620 -25.832 15.772 1.00 77.81 65 ILE A O 1
ATOM 520 N N . ILE A 1 66 ? -5.045 -27.429 15.768 1.00 75.00 66 ILE A N 1
ATOM 521 C CA . ILE A 1 66 ? -5.893 -28.470 16.367 1.00 75.00 66 ILE A CA 1
ATOM 522 C C . ILE A 1 66 ? -5.413 -28.703 17.802 1.00 75.00 66 ILE A C 1
ATOM 524 O O . ILE A 1 66 ? -4.383 -29.335 18.038 1.00 75.00 66 ILE A O 1
ATOM 528 N N . GLY A 1 67 ? -6.157 -28.175 18.777 1.00 79.81 67 GLY A N 1
ATOM 529 C CA . GLY A 1 67 ? -5.727 -28.160 20.178 1.00 79.81 67 GLY A CA 1
ATOM 530 C C . GLY A 1 67 ? -4.588 -27.160 20.396 1.00 79.81 67 GLY A C 1
ATOM 531 O O . GLY A 1 67 ? -4.755 -25.984 20.103 1.00 79.81 67 GLY A O 1
ATOM 532 N N . ASN A 1 68 ? -3.435 -27.629 20.887 1.00 81.31 68 ASN A N 1
ATOM 533 C CA . ASN A 1 68 ? -2.238 -26.801 21.122 1.00 81.31 68 ASN A CA 1
ATOM 534 C C . ASN A 1 68 ? -1.118 -27.066 20.101 1.00 81.31 68 ASN A C 1
ATOM 536 O O . ASN A 1 68 ? 0.037 -26.717 20.341 1.00 81.31 68 ASN A O 1
ATOM 540 N N . THR A 1 69 ? -1.418 -27.741 18.991 1.00 75.69 69 THR A N 1
ATOM 541 C CA . THR A 1 69 ? -0.410 -28.134 18.002 1.00 75.69 69 THR A CA 1
ATOM 542 C C . THR A 1 69 ? -0.714 -27.478 16.664 1.00 75.69 69 THR A C 1
ATOM 544 O O . THR A 1 69 ? -1.794 -27.663 16.103 1.00 75.69 69 THR A O 1
ATOM 547 N N . VAL A 1 70 ? 0.261 -26.722 16.154 1.00 76.12 70 VAL A N 1
ATOM 548 C CA . VAL A 1 70 ? 0.268 -26.240 14.770 1.00 76.12 70 VAL A CA 1
ATOM 549 C C . VAL A 1 70 ? 0.468 -27.449 13.868 1.00 76.12 70 VAL A C 1
ATOM 551 O O . VAL A 1 70 ? 1.499 -28.118 13.965 1.00 76.12 70 VAL A O 1
ATOM 554 N N . LYS A 1 71 ? -0.524 -27.764 13.031 1.00 78.31 71 LYS A N 1
ATOM 555 C CA . LYS A 1 71 ? -0.461 -28.956 12.182 1.00 78.31 71 LYS A CA 1
ATOM 556 C C . LYS A 1 71 ? 0.000 -28.634 10.767 1.00 78.31 71 LYS A C 1
ATOM 558 O O . LYS A 1 71 ? 0.871 -29.326 10.261 1.00 78.31 71 LYS A O 1
ATOM 563 N N . ASP A 1 72 ? -0.604 -27.627 10.147 1.00 88.94 72 ASP A N 1
ATOM 564 C CA . ASP A 1 72 ? -0.356 -27.196 8.768 1.00 88.94 72 ASP A CA 1
ATOM 565 C C . ASP A 1 72 ? -0.979 -25.807 8.540 1.00 88.94 72 ASP A C 1
ATOM 567 O O . ASP A 1 72 ? -1.631 -25.281 9.438 1.00 88.94 72 ASP A O 1
ATOM 571 N N . TYR A 1 73 ? -0.811 -25.219 7.353 1.00 90.75 73 TYR A N 1
ATOM 572 C CA . TYR A 1 73 ? -1.611 -24.072 6.913 1.00 90.75 73 TYR A CA 1
ATOM 573 C C . TYR A 1 73 ? -2.764 -24.541 6.022 1.00 90.75 73 TYR A C 1
ATOM 575 O O . TYR A 1 73 ? -2.601 -25.487 5.245 1.00 90.75 73 TYR A O 1
ATOM 583 N N . LYS A 1 74 ? -3.924 -23.890 6.113 1.00 93.31 74 LYS A N 1
ATOM 584 C CA . LYS A 1 74 ? -5.094 -24.162 5.270 1.00 93.31 74 LYS A CA 1
ATOM 585 C C . LYS A 1 74 ? -5.797 -22.888 4.839 1.00 93.31 74 LYS A C 1
ATOM 587 O O . LYS A 1 74 ? -5.770 -21.887 5.548 1.00 93.31 74 LYS A O 1
ATOM 592 N N . CYS A 1 75 ? -6.491 -22.971 3.709 1.00 90.56 75 CYS A N 1
ATOM 593 C CA . CYS A 1 75 ? -7.426 -21.936 3.298 1.00 90.56 75 CYS A CA 1
ATOM 594 C C . CYS A 1 75 ? -8.655 -21.951 4.198 1.00 90.56 75 CYS A C 1
ATOM 596 O O . CYS A 1 75 ? -9.548 -22.785 4.027 1.00 90.56 75 CYS A O 1
ATOM 598 N N . VAL A 1 76 ? -8.710 -21.031 5.149 1.00 89.44 76 VAL A N 1
ATOM 599 C CA . VAL A 1 76 ? -9.817 -20.905 6.101 1.00 89.44 76 VAL A CA 1
ATOM 600 C C . VAL A 1 76 ? -10.609 -19.644 5.820 1.00 89.44 76 VAL A C 1
ATOM 602 O O . VAL A 1 76 ? -10.084 -18.684 5.264 1.00 89.44 76 VAL A O 1
ATOM 605 N N . THR A 1 77 ? -11.893 -19.670 6.160 1.00 88.94 77 THR A N 1
ATOM 606 C CA . THR A 1 77 ? -12.784 -18.533 5.943 1.00 88.94 77 THR A CA 1
ATOM 607 C C . THR A 1 77 ? -12.304 -17.330 6.752 1.00 88.94 77 THR A C 1
ATOM 609 O O . THR A 1 77 ? -12.048 -17.462 7.948 1.00 88.94 77 THR A O 1
ATOM 612 N N . ILE A 1 78 ? -12.228 -16.164 6.117 1.00 90.06 78 ILE A N 1
ATOM 613 C CA . ILE A 1 78 ? -11.967 -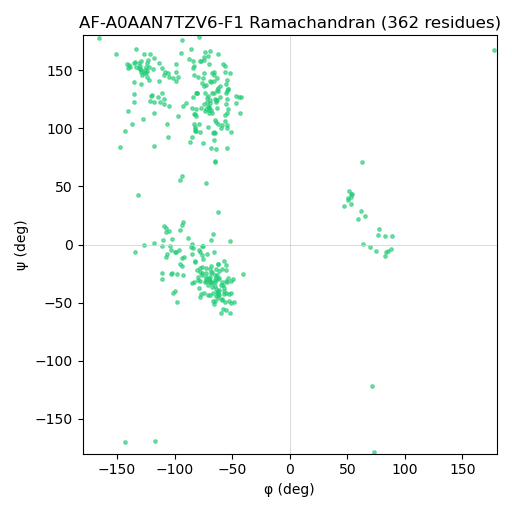14.895 6.809 1.00 90.06 78 ILE A CA 1
ATOM 614 C C . ILE A 1 78 ? -13.251 -14.370 7.466 1.00 90.06 78 ILE A C 1
ATOM 616 O O . ILE A 1 78 ? -14.355 -14.555 6.950 1.00 90.06 78 ILE A O 1
ATOM 620 N N . GLY A 1 79 ? -13.112 -13.749 8.634 1.00 91.50 79 GLY A N 1
ATOM 621 C CA . GLY A 1 79 ? -14.211 -13.287 9.474 1.00 91.50 79 GLY A CA 1
ATOM 622 C C . GLY A 1 79 ? -14.900 -12.038 8.929 1.00 91.50 79 GLY A C 1
ATOM 623 O O . GLY A 1 79 ? -14.255 -11.072 8.522 1.00 91.50 79 GLY A O 1
ATOM 624 N N . ASN A 1 80 ? -16.228 -12.038 8.963 1.00 94.12 80 ASN A N 1
ATOM 625 C CA . ASN A 1 80 ? -17.058 -10.873 8.676 1.00 94.12 80 ASN A CA 1
ATOM 626 C C . ASN A 1 80 ? -17.101 -9.929 9.885 1.00 94.12 80 ASN A C 1
ATOM 628 O O . ASN A 1 80 ? -16.545 -10.201 10.946 1.00 94.12 80 ASN A O 1
ATOM 632 N N . ILE A 1 81 ? -17.811 -8.808 9.749 1.00 94.88 81 ILE A N 1
ATOM 633 C CA . ILE A 1 81 ? -17.998 -7.868 10.857 1.00 94.88 81 ILE A CA 1
ATOM 634 C C . ILE A 1 81 ? -18.575 -8.568 12.103 1.00 94.88 81 ILE A C 1
ATOM 636 O O . ILE A 1 81 ? -19.567 -9.291 12.024 1.00 94.88 81 ILE A O 1
ATOM 640 N N . ASN A 1 82 ? -17.967 -8.307 13.260 1.00 96.12 82 ASN A N 1
ATOM 641 C CA . ASN A 1 82 ? -18.228 -8.917 14.569 1.00 96.12 82 ASN A CA 1
ATOM 642 C C . ASN A 1 82 ? -17.817 -10.391 14.736 1.00 96.12 82 ASN A C 1
ATOM 644 O O . ASN A 1 82 ? -17.950 -10.915 15.846 1.00 96.12 82 ASN A O 1
ATOM 648 N N . ASP A 1 83 ? -17.286 -11.056 13.705 1.00 95.69 83 ASP A N 1
ATOM 649 C CA . ASP A 1 83 ? -16.712 -12.393 13.875 1.00 95.69 83 ASP A CA 1
ATOM 650 C C . ASP A 1 83 ? -15.451 -12.317 14.738 1.00 95.69 83 ASP A C 1
ATOM 652 O O . ASP A 1 83 ? -14.729 -11.319 14.731 1.00 95.69 83 ASP A O 1
ATOM 656 N N . LYS A 1 84 ? -15.186 -13.371 15.516 1.00 94.56 84 LYS A N 1
ATOM 657 C CA . LYS A 1 84 ? -13.999 -13.429 16.376 1.00 94.56 84 LYS A CA 1
ATOM 658 C C . LYS A 1 84 ? -12.725 -13.471 15.540 1.00 94.56 84 LYS A C 1
ATOM 660 O O . LYS A 1 84 ? -12.653 -14.211 14.566 1.00 94.56 84 LYS A O 1
ATOM 665 N N . CYS A 1 85 ? -11.702 -12.758 15.991 1.00 93.38 85 CYS A N 1
ATOM 666 C CA . CYS A 1 85 ? -10.404 -12.692 15.331 1.00 93.38 85 CYS A CA 1
ATOM 667 C C . CYS A 1 85 ? -9.259 -12.741 16.345 1.00 93.38 85 CYS A C 1
ATOM 669 O O . CYS A 1 85 ? -9.395 -12.306 17.491 1.00 93.38 85 CYS A O 1
ATOM 671 N N . ASN A 1 86 ? -8.113 -13.250 15.894 1.00 88.31 86 ASN A N 1
ATOM 672 C CA . ASN A 1 86 ? -6.865 -13.265 16.663 1.00 88.31 86 ASN A CA 1
ATOM 673 C C . ASN A 1 86 ? -5.794 -12.323 16.082 1.00 88.31 86 ASN A C 1
ATOM 675 O O . ASN A 1 86 ? -4.722 -12.199 16.669 1.00 88.31 86 ASN A O 1
ATOM 679 N N . GLY A 1 87 ? -6.107 -11.646 14.977 1.00 89.62 87 GLY A N 1
ATOM 680 C CA . GLY A 1 87 ? -5.238 -10.763 14.201 1.00 89.62 87 GLY A CA 1
ATOM 681 C C . GLY A 1 87 ? -5.988 -10.235 12.974 1.00 89.62 87 GLY A C 1
ATOM 682 O O . GLY A 1 87 ? -7.082 -10.721 12.669 1.00 89.62 87 GLY A O 1
ATOM 683 N N . ASP A 1 88 ? -5.436 -9.228 12.301 1.00 90.06 88 ASP A N 1
ATOM 684 C CA . ASP A 1 88 ? -6.067 -8.582 11.140 1.00 90.06 88 ASP A CA 1
ATOM 685 C C . ASP A 1 88 ? -6.208 -9.540 9.947 1.00 90.06 88 ASP A C 1
ATOM 687 O O . ASP A 1 88 ? -7.182 -9.466 9.203 1.00 90.06 88 ASP A O 1
ATOM 691 N N . GLU A 1 89 ? -5.289 -10.499 9.812 1.00 84.50 89 GLU A N 1
ATOM 692 C CA . GLU A 1 89 ? -5.304 -11.554 8.795 1.00 84.50 89 GLU A CA 1
ATOM 693 C C . GLU A 1 89 ? -6.522 -12.488 8.902 1.00 84.50 89 GLU A C 1
ATOM 695 O O . GLU A 1 89 ? -6.866 -13.186 7.951 1.00 84.50 89 GLU A O 1
ATOM 700 N N . TYR A 1 90 ? -7.210 -12.485 10.050 1.00 88.62 90 TYR A N 1
ATOM 701 C CA . TYR A 1 90 ? -8.435 -13.255 10.269 1.00 88.62 90 TYR A CA 1
ATOM 702 C C . TYR A 1 90 ? -9.695 -12.529 9.811 1.00 88.62 90 TYR A C 1
ATOM 704 O O . TYR A 1 90 ? -10.777 -13.098 9.928 1.00 88.62 90 TYR A O 1
ATOM 712 N N . CYS A 1 91 ? -9.590 -11.298 9.320 1.00 91.69 91 CYS A N 1
ATOM 713 C CA . CYS A 1 91 ? -10.733 -10.476 8.956 1.00 91.69 91 CYS A CA 1
ATOM 714 C C . CYS A 1 91 ? -10.866 -10.316 7.440 1.00 91.69 91 CYS A C 1
ATOM 716 O O . CYS A 1 91 ? -9.880 -10.317 6.705 1.00 91.69 91 CYS A O 1
ATOM 718 N N . ASP A 1 92 ? -12.107 -10.187 6.961 1.00 90.06 92 ASP A N 1
ATOM 719 C CA . ASP A 1 92 ? -12.382 -9.916 5.550 1.00 90.06 92 ASP A CA 1
ATOM 720 C C . ASP A 1 92 ? -11.707 -8.611 5.106 1.00 90.06 92 ASP A C 1
ATOM 722 O O . ASP A 1 92 ? -11.430 -7.708 5.900 1.00 90.06 92 ASP A O 1
ATOM 726 N N . HIS A 1 93 ? -11.429 -8.498 3.811 1.00 85.25 93 HIS A N 1
ATOM 727 C CA . HIS A 1 93 ? -10.757 -7.342 3.242 1.00 85.25 93 HIS A CA 1
ATOM 728 C C . HIS A 1 93 ? -11.483 -6.040 3.591 1.00 85.25 93 HIS A C 1
ATOM 730 O O . HIS A 1 93 ? -12.650 -5.858 3.252 1.00 85.25 93 HIS A O 1
ATOM 736 N N . GLY A 1 94 ? -10.759 -5.094 4.188 1.00 88.81 94 GLY A N 1
ATOM 737 C CA . GLY A 1 94 ? -11.327 -3.820 4.637 1.00 88.81 94 GLY A CA 1
ATOM 738 C C . GLY A 1 94 ? -11.878 -3.846 6.063 1.00 88.81 94 GLY A C 1
ATOM 739 O O . GLY A 1 94 ? -12.482 -2.866 6.502 1.00 88.81 94 GLY A O 1
ATOM 740 N N . LEU A 1 95 ? -11.667 -4.942 6.792 1.00 94.31 95 LEU A N 1
ATOM 741 C CA . LEU A 1 95 ? -11.876 -5.054 8.230 1.00 94.31 95 LEU A CA 1
ATOM 742 C C . LEU A 1 95 ? -10.525 -5.259 8.933 1.00 94.31 95 LEU A C 1
ATOM 744 O O . LEU A 1 95 ? -9.568 -5.744 8.336 1.00 94.31 95 LEU A O 1
ATOM 748 N N . MET A 1 96 ? -10.465 -4.899 10.212 1.00 95.12 96 MET A N 1
ATOM 749 C CA . MET A 1 96 ? -9.320 -5.131 11.096 1.00 95.12 96 MET A CA 1
ATOM 750 C C . MET A 1 96 ? -9.789 -5.763 12.404 1.00 95.12 96 MET A C 1
ATOM 752 O O . MET A 1 96 ? -10.942 -5.595 12.810 1.00 95.12 96 MET A O 1
ATOM 756 N N . CYS A 1 97 ? -8.898 -6.470 13.085 1.00 95.88 97 CYS A N 1
ATOM 757 C CA . CYS A 1 97 ? -9.189 -7.107 14.354 1.00 95.88 97 CYS A CA 1
ATOM 758 C C . CYS A 1 97 ? -9.099 -6.102 15.504 1.00 95.88 97 CYS A C 1
ATOM 760 O O . CYS A 1 97 ? -8.024 -5.643 15.897 1.00 95.88 97 CYS A O 1
ATOM 762 N N . GLU A 1 98 ? -10.241 -5.766 16.100 1.00 95.62 98 GLU A N 1
ATOM 763 C CA . GLU A 1 98 ? -10.279 -4.848 17.230 1.00 95.62 98 GLU A CA 1
ATOM 764 C C . GLU A 1 98 ? -9.743 -5.534 18.494 1.00 95.62 98 GLU A C 1
ATOM 766 O O . GLU A 1 98 ? -10.339 -6.469 19.030 1.00 95.62 98 GLU A O 1
ATOM 771 N N . ASN A 1 99 ? -8.616 -5.040 19.008 1.00 91.38 99 ASN A N 1
ATOM 772 C CA . ASN A 1 99 ? -7.885 -5.687 20.099 1.00 91.38 99 ASN A CA 1
ATOM 773 C C . ASN A 1 99 ? -8.697 -5.899 21.384 1.00 91.38 99 ASN A C 1
ATOM 775 O O . ASN A 1 99 ? -8.491 -6.907 22.061 1.00 91.38 99 ASN A O 1
ATOM 779 N N . SER A 1 100 ? -9.595 -4.970 21.715 1.00 92.31 100 SER A N 1
ATOM 780 C CA . SER A 1 100 ? -10.382 -4.994 22.953 1.00 92.31 100 SER A CA 1
ATOM 781 C C . SER A 1 100 ? -11.496 -6.038 22.919 1.00 92.31 100 SER A C 1
ATOM 783 O O . SER A 1 100 ? -11.731 -6.727 23.909 1.00 92.31 100 SER A O 1
ATOM 785 N N . THR A 1 101 ? -12.189 -6.155 21.785 1.00 94.81 101 THR A N 1
ATOM 786 C CA . THR A 1 101 ? -13.332 -7.066 21.621 1.00 94.81 101 THR A CA 1
ATOM 787 C C . THR A 1 101 ? -12.925 -8.402 21.007 1.00 94.81 101 THR A C 1
ATOM 789 O O . THR A 1 101 ? -13.675 -9.370 21.119 1.00 94.81 101 THR A O 1
ATOM 792 N N . LYS A 1 102 ? -11.735 -8.468 20.390 1.00 95.81 102 LYS A N 1
ATOM 793 C CA . LYS A 1 102 ? -11.259 -9.596 19.578 1.00 95.81 102 LYS A CA 1
ATOM 794 C C . LYS A 1 102 ? -12.260 -9.962 18.489 1.00 95.81 102 LYS A C 1
ATOM 796 O O . LYS A 1 102 ? -12.547 -11.138 18.267 1.00 95.81 102 LYS A O 1
ATOM 801 N N . THR A 1 103 ? -12.802 -8.936 17.832 1.00 97.06 103 THR A N 1
ATOM 802 C CA . THR A 1 103 ? -13.723 -9.092 16.704 1.00 97.06 103 THR A CA 1
ATOM 803 C C . THR A 1 103 ? -13.301 -8.267 15.498 1.00 97.06 103 THR A C 1
ATOM 805 O O . THR A 1 103 ? -12.678 -7.216 15.645 1.00 97.06 103 THR A O 1
ATOM 808 N N . CYS A 1 104 ? -13.639 -8.742 14.303 1.00 97.25 104 CYS A N 1
ATOM 809 C CA . CYS A 1 104 ? -13.410 -8.016 13.064 1.00 97.25 104 CYS A CA 1
ATOM 810 C C . CYS A 1 104 ? -14.330 -6.799 12.992 1.00 97.25 104 CYS A C 1
ATOM 812 O O . CYS A 1 104 ? -15.551 -6.917 13.088 1.00 97.25 104 CYS A O 1
ATOM 814 N N . GLN A 1 105 ? -13.751 -5.621 12.812 1.00 97.50 105 GLN A N 1
ATOM 815 C CA . GLN A 1 105 ? -14.461 -4.351 12.786 1.00 97.50 105 GLN A CA 1
ATOM 816 C C . GLN A 1 105 ? -13.996 -3.507 11.603 1.00 97.50 105 GLN A C 1
ATOM 818 O O . GLN A 1 105 ? -12.858 -3.603 11.146 1.00 97.50 105 GLN A O 1
ATOM 823 N N . ASN A 1 106 ? -14.879 -2.638 11.121 1.00 96.44 106 ASN A N 1
ATOM 824 C CA . ASN A 1 106 ? -14.487 -1.590 10.191 1.00 96.44 106 ASN A CA 1
ATOM 825 C C . ASN A 1 106 ? -13.964 -0.389 10.994 1.00 96.44 106 ASN A C 1
ATOM 827 O O . ASN A 1 106 ? -14.755 0.429 11.458 1.00 96.44 106 ASN A O 1
ATOM 831 N N . ILE A 1 107 ? -12.653 -0.349 11.217 1.00 97.12 107 ILE A N 1
ATOM 832 C CA . ILE A 1 107 ? -11.933 0.641 12.038 1.00 97.12 107 ILE A CA 1
ATOM 833 C C . ILE A 1 107 ? -10.686 1.138 11.290 1.00 97.12 107 ILE A C 1
ATOM 835 O O . ILE A 1 107 ? -10.323 0.540 10.277 1.00 97.12 107 ILE A O 1
ATOM 839 N N . LYS A 1 108 ? -10.048 2.211 11.775 1.00 95.94 108 LYS A N 1
ATOM 840 C CA . LYS A 1 108 ? -8.800 2.816 11.264 1.00 95.94 108 LYS A CA 1
ATOM 841 C C . LYS A 1 108 ? -8.817 3.152 9.769 1.00 95.94 108 LYS A C 1
ATOM 843 O O . LYS A 1 108 ? -7.862 2.888 9.039 1.00 95.94 108 LYS A O 1
ATOM 848 N N . PHE A 1 109 ? -9.941 3.671 9.288 1.00 95.81 109 PHE A N 1
ATOM 849 C CA . PHE A 1 109 ? -10.160 3.991 7.877 1.00 95.81 109 PHE A CA 1
ATOM 850 C C . PHE A 1 109 ? -10.139 5.494 7.575 1.00 95.81 109 PHE A C 1
ATOM 852 O O . PHE A 1 109 ? -10.202 5.856 6.401 1.00 95.81 109 PHE A O 1
ATOM 859 N N . ALA A 1 110 ? -10.094 6.353 8.597 1.00 96.00 110 ALA A N 1
ATOM 860 C CA . ALA A 1 110 ? -10.122 7.805 8.458 1.00 96.00 110 ALA A CA 1
ATOM 861 C C . ALA A 1 110 ? -8.772 8.433 8.835 1.00 96.00 110 ALA A C 1
ATOM 863 O O . ALA A 1 110 ? -8.203 8.143 9.891 1.00 96.00 110 ALA A O 1
ATOM 864 N N . SER A 1 111 ? -8.270 9.303 7.957 1.00 94.00 111 SER A N 1
ATOM 865 C CA . SER A 1 111 ? -7.002 10.016 8.143 1.00 94.00 111 SER A CA 1
ATOM 866 C C . SER A 1 111 ? -7.173 11.392 8.796 1.00 94.00 111 SER A C 1
ATOM 868 O O . SER A 1 111 ? -8.285 11.850 9.050 1.00 94.00 111 SER A O 1
ATOM 870 N N . LEU A 1 112 ? -6.064 12.081 9.083 1.00 93.00 112 LEU A N 1
ATOM 871 C CA . LEU A 1 112 ? -6.073 13.425 9.666 1.00 93.00 112 LEU A CA 1
ATOM 872 C C . LEU A 1 112 ? -6.904 14.402 8.812 1.00 93.00 112 LEU A C 1
ATOM 874 O O . LEU A 1 112 ? -6.589 14.653 7.651 1.00 93.00 112 LEU A O 1
ATOM 878 N N . GLY A 1 113 ? -7.932 14.998 9.419 1.00 92.69 113 GLY A N 1
ATOM 879 C CA . GLY A 1 113 ? -8.869 15.914 8.767 1.00 92.69 113 GLY A CA 1
ATOM 880 C C . 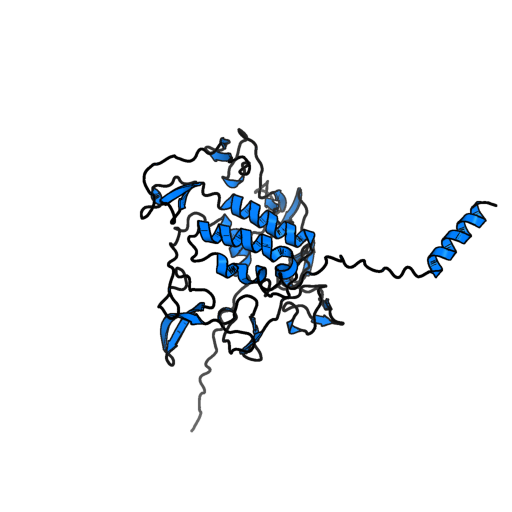GLY A 1 113 ? -10.079 15.240 8.111 1.00 92.69 113 GLY A C 1
ATOM 881 O O . GLY A 1 113 ? -10.958 15.951 7.626 1.00 92.69 113 GLY A O 1
ATOM 882 N N . GLU A 1 114 ? -10.157 13.908 8.107 1.00 94.94 114 GLU A N 1
ATOM 883 C CA . GLU A 1 114 ? -11.310 13.167 7.588 1.00 94.94 114 GLU A CA 1
ATOM 884 C C . GLU A 1 114 ? -12.394 12.954 8.649 1.00 94.94 114 GLU A C 1
ATOM 886 O O . GLU A 1 114 ? -12.151 13.034 9.855 1.00 94.94 114 GLU A O 1
ATOM 891 N N . GLU A 1 115 ? -13.612 12.685 8.177 1.00 96.12 115 GLU A N 1
ATOM 892 C CA . GLU A 1 115 ? -14.774 12.434 9.025 1.00 96.12 115 GLU A CA 1
ATOM 893 C C . GLU A 1 115 ? -14.655 11.119 9.800 1.00 96.12 115 GLU A C 1
ATOM 895 O O . GLU A 1 115 ? -14.264 10.082 9.260 1.00 96.12 115 GLU A O 1
ATOM 900 N N . CYS A 1 116 ? -15.084 11.154 11.056 1.00 97.38 116 CYS A N 1
ATOM 901 C CA . CYS A 1 116 ? -15.140 10.005 11.950 1.00 97.38 116 CYS A CA 1
ATOM 902 C C . CYS A 1 116 ? -16.410 10.051 12.802 1.00 97.38 116 CYS A C 1
ATOM 904 O O . CYS A 1 116 ? -16.954 11.116 13.096 1.00 97.38 116 CYS A O 1
ATOM 906 N N . SER A 1 117 ? -16.896 8.883 13.213 1.00 97.19 117 SER A N 1
ATOM 907 C CA . SER A 1 117 ? -18.013 8.757 14.160 1.00 97.19 117 SER A CA 1
ATOM 908 C C . SER A 1 117 ? -17.536 8.385 15.564 1.00 97.19 117 SER A C 1
ATOM 910 O O . SER A 1 117 ? -18.224 8.661 16.547 1.00 97.19 117 SER A O 1
ATOM 912 N N . LYS A 1 118 ? -16.370 7.744 15.665 1.00 96.00 118 LYS A N 1
ATOM 913 C CA . LYS A 1 118 ? -15.747 7.305 16.918 1.00 96.00 118 LYS A CA 1
ATOM 914 C C . LYS A 1 118 ? -14.227 7.274 16.788 1.00 96.00 118 LYS A C 1
ATOM 916 O O . LYS A 1 118 ? -13.690 7.239 15.688 1.00 96.00 118 LYS A O 1
ATOM 921 N N . GLU A 1 119 ? -13.548 7.223 17.931 1.00 95.12 119 GLU A N 1
ATOM 922 C CA . GLU A 1 119 ? -12.081 7.175 18.020 1.00 95.12 119 GLU A CA 1
ATOM 923 C C . GLU A 1 119 ? -11.467 6.056 17.173 1.00 95.12 119 GLU A C 1
ATOM 925 O O . GLU A 1 119 ? -10.501 6.286 16.457 1.00 95.12 119 GLU A O 1
ATOM 930 N N . SER A 1 120 ? -12.065 4.861 17.182 1.00 95.69 120 SER A N 1
ATOM 931 C CA . SER A 1 120 ? -11.532 3.730 16.422 1.00 95.69 120 SER A CA 1
ATOM 932 C C . SER A 1 120 ? -11.703 3.847 14.909 1.00 95.69 120 SER A C 1
ATOM 934 O O . SER A 1 120 ? -11.127 3.039 14.195 1.00 95.69 120 SER A O 1
ATOM 936 N N . ASP A 1 121 ? -12.444 4.827 14.387 1.00 97.25 121 ASP A N 1
ATOM 937 C CA . ASP A 1 121 ? -12.480 5.070 12.939 1.00 97.25 121 ASP A CA 1
ATOM 938 C C . ASP A 1 121 ? -11.171 5.706 12.450 1.00 97.25 121 ASP A C 1
ATOM 940 O O . ASP A 1 121 ? -10.781 5.498 11.300 1.00 97.25 121 ASP A O 1
ATOM 944 N N . CYS A 1 122 ? -10.491 6.452 13.323 1.00 96.25 122 CYS A N 1
ATOM 945 C CA . CYS A 1 122 ? -9.250 7.145 13.019 1.00 96.25 122 CYS A CA 1
ATOM 946 C C . CYS A 1 122 ? -8.029 6.216 13.132 1.00 96.25 122 CYS A C 1
ATOM 948 O O . CYS A 1 122 ? -8.034 5.247 13.892 1.00 96.25 122 CYS A O 1
ATOM 950 N N . SER A 1 123 ? -6.969 6.538 12.390 1.00 92.81 123 SER A N 1
ATOM 951 C CA . SER A 1 123 ? -5.639 5.929 12.542 1.00 92.81 123 SER A CA 1
ATOM 952 C C . SER A 1 123 ? -5.073 6.068 13.965 1.00 92.81 123 SER A C 1
ATOM 954 O O . SER A 1 123 ? -5.394 7.025 14.666 1.00 92.81 123 SER A O 1
ATOM 956 N N . ASP A 1 124 ? -4.192 5.154 14.388 1.00 83.88 124 ASP A N 1
ATOM 957 C CA . ASP A 1 124 ? -3.822 4.870 15.793 1.00 83.88 124 ASP A CA 1
ATOM 958 C C . ASP A 1 124 ? -3.308 6.059 16.627 1.00 83.88 124 ASP A C 1
ATOM 960 O O . ASP A 1 124 ? -3.337 6.017 17.858 1.00 83.88 124 ASP A O 1
ATOM 964 N N . ILE A 1 125 ? -2.812 7.118 15.989 1.00 86.88 125 ILE A N 1
ATOM 965 C CA . ILE A 1 125 ? -2.287 8.315 16.668 1.00 86.88 125 ILE A CA 1
ATOM 966 C C . ILE A 1 125 ? -3.249 9.511 16.642 1.00 86.88 125 ILE A C 1
ATOM 968 O O . ILE A 1 125 ? -2.971 10.560 17.231 1.00 86.88 125 ILE A O 1
ATOM 972 N N . LEU A 1 126 ? -4.371 9.366 15.947 1.00 92.94 126 LEU A N 1
ATOM 973 C CA . LEU A 1 126 ? -5.377 10.395 15.760 1.00 92.94 126 LEU A CA 1
ATOM 974 C C . LEU A 1 126 ? -6.530 10.188 16.737 1.00 92.94 126 LEU A C 1
ATOM 976 O O . LEU A 1 126 ? -6.795 9.079 17.192 1.00 92.94 126 LEU A O 1
ATOM 980 N N . THR A 1 127 ? -7.229 11.278 17.041 1.00 94.94 127 THR A N 1
ATOM 981 C CA . THR A 1 127 ? -8.440 11.237 17.862 1.00 94.94 127 THR A CA 1
ATOM 982 C C . THR A 1 127 ? -9.634 11.811 17.123 1.00 94.94 127 THR A C 1
ATOM 984 O O . THR A 1 127 ? -9.490 12.833 16.453 1.00 94.94 127 THR A O 1
ATOM 987 N N . CYS A 1 128 ? -10.808 11.215 17.292 1.00 97.19 128 CYS A N 1
ATOM 988 C CA . CYS A 1 128 ? -12.054 11.696 16.715 1.00 97.19 128 CYS A CA 1
ATOM 989 C C . CYS A 1 128 ? -12.663 12.817 17.568 1.00 97.19 128 CYS A C 1
ATOM 991 O O . CYS A 1 128 ? -13.321 12.570 18.579 1.00 97.19 128 CYS A O 1
ATOM 993 N N . GLU A 1 129 ? -12.487 14.069 17.146 1.00 97.38 129 GLU A N 1
ATOM 994 C CA . GLU A 1 129 ? -13.029 15.236 17.840 1.00 97.38 129 GLU A CA 1
ATOM 995 C C . GLU A 1 129 ? -13.974 16.020 16.930 1.00 97.38 129 GLU A C 1
ATOM 997 O O . GLU A 1 129 ? -13.628 16.390 15.812 1.00 97.38 129 GLU A O 1
ATOM 1002 N N . ASN A 1 130 ? -15.190 16.286 17.418 1.00 96.94 130 ASN A N 1
ATOM 1003 C CA . ASN A 1 130 ? -16.241 16.972 16.656 1.00 96.94 130 ASN A CA 1
ATOM 1004 C C . ASN A 1 130 ? -16.524 16.325 15.285 1.00 96.94 130 ASN A C 1
ATOM 1006 O O . ASN A 1 130 ? -16.840 17.016 14.319 1.00 96.94 130 ASN A O 1
ATOM 1010 N N . GLY A 1 131 ? -16.410 14.995 15.216 1.00 97.12 131 GLY A N 1
ATOM 1011 C CA . GLY A 1 131 ? -16.640 14.219 14.000 1.00 97.12 131 GLY A CA 1
ATOM 1012 C C . GLY A 1 131 ? -15.499 14.269 12.983 1.00 97.12 131 GLY A C 1
ATOM 1013 O O . GLY A 1 131 ? -15.715 13.876 11.842 1.00 97.12 131 GLY A O 1
ATOM 1014 N N . ILE A 1 132 ? -14.311 14.753 13.365 1.00 97.06 132 ILE A N 1
ATOM 1015 C CA . ILE A 1 1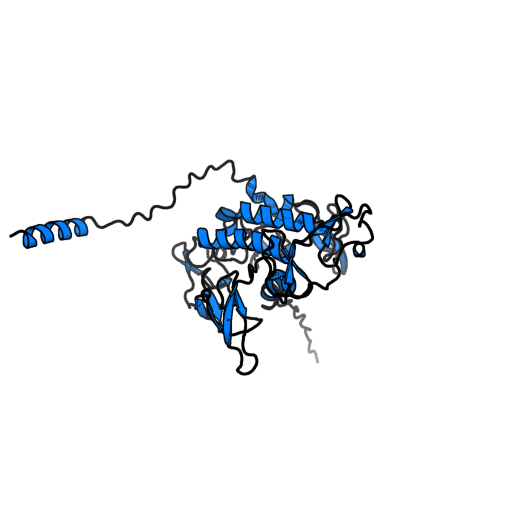32 ? -13.123 14.826 12.506 1.00 97.06 132 ILE A CA 1
ATOM 1016 C C . ILE A 1 132 ? -11.919 14.205 13.222 1.00 97.06 132 ILE A C 1
ATOM 1018 O O . ILE A 1 132 ? -11.696 14.453 14.409 1.00 97.06 132 ILE A O 1
ATOM 1022 N N . CYS A 1 133 ? -11.108 13.428 12.506 1.00 96.31 133 CYS A N 1
ATOM 1023 C CA . CYS A 1 133 ? -9.850 12.915 13.040 1.00 96.31 133 CYS A CA 1
ATOM 1024 C C . CYS A 1 133 ? -8.823 14.047 13.157 1.00 96.31 133 CYS A C 1
ATOM 1026 O O . CYS A 1 133 ? -8.485 14.700 12.170 1.00 96.31 133 CYS A O 1
ATOM 1028 N N . ILE A 1 134 ? -8.293 14.273 14.358 1.00 94.69 134 ILE A N 1
ATOM 1029 C CA . ILE A 1 134 ? -7.296 15.308 14.651 1.00 94.69 134 ILE A CA 1
ATOM 1030 C C . ILE A 1 134 ? -6.052 14.719 15.317 1.00 94.69 134 ILE A C 1
ATOM 1032 O O . ILE A 1 134 ? -6.124 13.728 16.040 1.00 94.69 134 ILE A O 1
ATOM 1036 N N . ASN A 1 135 ? -4.908 15.375 15.132 1.00 91.94 135 ASN A N 1
ATOM 1037 C CA . ASN A 1 135 ? -3.659 15.042 15.812 1.00 91.94 135 ASN A CA 1
ATOM 1038 C C . ASN A 1 135 ? -3.370 16.084 16.904 1.00 91.94 135 ASN A C 1
ATOM 1040 O O . ASN A 1 135 ? -2.760 17.120 16.640 1.00 91.94 135 ASN A O 1
ATOM 1044 N N . LYS A 1 136 ? -3.817 15.827 18.140 1.00 86.88 136 LYS A N 1
ATOM 1045 C CA . LYS A 1 136 ? -3.741 16.802 19.252 1.00 86.88 136 LYS A CA 1
ATOM 1046 C C . LYS A 1 136 ? -2.325 17.257 19.587 1.00 86.88 136 LYS A C 1
ATOM 1048 O O . LYS A 1 136 ? -2.128 18.394 20.004 1.00 86.88 136 LYS A O 1
ATOM 1053 N N . ASN A 1 137 ? -1.353 16.369 19.414 1.00 84.81 137 ASN A N 1
ATOM 1054 C CA . ASN A 1 137 ? 0.023 16.610 19.836 1.00 84.81 137 ASN A CA 1
ATOM 1055 C C . ASN A 1 137 ? 0.952 16.934 18.662 1.00 84.81 137 ASN A C 1
ATOM 1057 O O . ASN A 1 137 ? 2.137 17.162 18.888 1.00 84.81 137 ASN A O 1
ATOM 1061 N N . ASN A 1 138 ? 0.431 16.941 17.428 1.00 81.00 138 ASN A N 1
ATOM 1062 C CA . ASN A 1 138 ? 1.223 16.975 16.196 1.00 81.00 138 ASN A CA 1
ATOM 1063 C C . ASN A 1 138 ? 2.378 15.953 16.208 1.00 81.00 138 ASN A C 1
ATOM 1065 O O . ASN A 1 138 ? 3.468 16.207 15.691 1.00 81.00 138 ASN A O 1
ATOM 1069 N N . ASN A 1 139 ? 2.135 14.817 16.864 1.00 89.25 139 ASN A N 1
ATOM 1070 C CA . ASN A 1 139 ? 3.099 13.743 16.989 1.00 89.25 139 ASN A CA 1
ATOM 1071 C C . ASN A 1 139 ? 2.769 12.683 15.949 1.00 89.25 139 ASN A C 1
ATOM 1073 O O . ASN A 1 139 ? 1.603 12.364 15.738 1.00 89.25 139 ASN A O 1
ATOM 1077 N N . CYS A 1 140 ? 3.782 12.105 15.333 1.00 90.00 140 CYS A N 1
ATOM 1078 C CA . CYS A 1 140 ? 3.621 10.974 14.433 1.00 90.00 140 CYS A CA 1
ATOM 1079 C C . CYS A 1 140 ? 4.526 9.833 14.895 1.00 90.00 140 CYS A C 1
ATOM 1081 O O . CYS A 1 140 ? 5.571 10.066 15.501 1.00 90.00 140 CYS A O 1
ATOM 1083 N N . LYS A 1 141 ? 4.116 8.595 14.640 1.00 86.88 141 LYS A N 1
ATOM 1084 C CA . LYS A 1 141 ? 4.998 7.428 14.762 1.00 86.88 141 LYS A CA 1
ATOM 1085 C C . LYS A 1 141 ? 5.507 7.021 13.382 1.00 86.88 141 LYS A C 1
ATOM 1087 O O . LYS A 1 141 ? 6.681 6.724 13.212 1.00 86.88 141 LYS A O 1
ATOM 1092 N N . ASP A 1 142 ? 4.607 7.098 12.417 1.00 85.31 142 ASP A N 1
ATOM 1093 C CA . ASP A 1 142 ? 4.767 6.737 11.022 1.00 85.31 142 ASP A CA 1
ATOM 1094 C C . ASP A 1 142 ? 3.986 7.740 10.152 1.00 85.31 142 ASP A C 1
ATOM 1096 O O . ASP A 1 142 ? 3.510 8.782 10.622 1.00 85.31 142 ASP A O 1
ATOM 1100 N N . TYR A 1 143 ? 3.858 7.433 8.866 1.00 82.81 143 TYR A N 1
ATOM 1101 C CA . TYR A 1 143 ? 3.162 8.277 7.903 1.00 82.81 143 TYR A CA 1
ATOM 1102 C C . TYR A 1 143 ? 1.640 8.360 8.125 1.00 82.81 143 TYR A C 1
ATOM 1104 O O . TYR A 1 143 ? 1.043 9.324 7.653 1.00 82.81 143 TYR A O 1
ATOM 1112 N N . PHE A 1 144 ? 1.008 7.435 8.864 1.00 84.31 144 PHE A N 1
ATOM 1113 C CA . PHE A 1 144 ? -0.440 7.484 9.138 1.00 84.31 144 PHE A CA 1
ATOM 1114 C C . PHE A 1 144 ? -0.815 8.661 10.049 1.00 84.31 144 PHE A C 1
ATOM 1116 O O . PHE A 1 144 ? -1.940 9.156 10.024 1.00 84.31 144 PHE A O 1
ATOM 1123 N N . GLY A 1 145 ? 0.142 9.147 10.848 1.00 85.81 145 GLY A N 1
ATOM 1124 C CA . GLY A 1 145 ? -0.040 10.320 11.707 1.00 85.81 145 GLY A CA 1
ATOM 1125 C C . GLY A 1 145 ? 0.035 11.669 10.995 1.00 85.81 145 GLY A C 1
ATOM 1126 O O . GLY A 1 145 ? -0.192 12.701 11.637 1.00 85.81 145 GLY A O 1
ATOM 1127 N N . CYS A 1 146 ? 0.376 11.670 9.706 1.00 89.25 146 CYS A N 1
ATOM 1128 C CA . CYS A 1 146 ? 0.624 12.862 8.910 1.00 89.25 146 CYS A CA 1
ATOM 1129 C C . CYS A 1 146 ? -0.364 12.972 7.744 1.00 89.25 146 CYS A C 1
ATOM 1131 O O . CYS A 1 146 ? -1.006 12.005 7.344 1.00 89.25 146 CYS A O 1
ATOM 1133 N N . THR A 1 147 ? -0.509 14.178 7.194 1.00 89.62 147 THR A N 1
ATOM 1134 C CA . THR A 1 147 ? -1.304 14.360 5.968 1.00 89.62 147 THR A CA 1
ATOM 1135 C C . THR A 1 147 ? -0.584 13.753 4.756 1.00 89.62 147 THR A C 1
ATOM 1137 O O . THR A 1 147 ? 0.629 13.568 4.787 1.00 89.62 147 THR A O 1
ATOM 1140 N N . LEU A 1 148 ? -1.300 13.505 3.651 1.00 86.31 148 LEU A N 1
ATOM 1141 C CA . LEU A 1 148 ? -0.745 12.942 2.404 1.00 86.31 148 LEU A CA 1
ATOM 1142 C C . LEU A 1 148 ? 0.534 13.634 1.887 1.00 86.31 148 LEU A C 1
ATOM 1144 O O . LEU A 1 148 ? 1.350 13.013 1.211 1.00 86.31 148 LEU A O 1
ATOM 1148 N N . ARG A 1 149 ? 0.699 14.931 2.162 1.00 88.31 149 ARG A N 1
ATOM 1149 C CA . ARG A 1 149 ? 1.847 15.737 1.714 1.00 88.31 149 ARG A CA 1
ATOM 1150 C C . ARG A 1 149 ? 2.954 15.829 2.750 1.00 88.31 149 ARG A C 1
ATOM 1152 O O . ARG A 1 149 ? 3.849 16.655 2.610 1.00 88.31 149 ARG A O 1
ATOM 1159 N N . GLN A 1 150 ? 2.895 15.005 3.784 1.00 90.38 150 GLN A N 1
ATOM 1160 C CA . GLN A 1 150 ? 3.819 15.045 4.896 1.00 90.38 150 GLN A CA 1
ATOM 1161 C C . GLN A 1 150 ? 4.380 13.658 5.199 1.00 90.38 150 GLN A C 1
ATOM 1163 O O . GLN A 1 150 ? 3.741 12.639 4.956 1.00 90.38 150 GLN A O 1
ATOM 1168 N N . PHE A 1 151 ? 5.572 13.629 5.781 1.00 89.06 151 PHE A N 1
ATOM 1169 C CA . PHE A 1 151 ? 6.213 12.422 6.286 1.00 89.06 151 PHE A CA 1
ATOM 1170 C C . PHE A 1 151 ? 6.576 12.582 7.758 1.00 89.06 151 PHE A C 1
ATOM 1172 O O . PHE A 1 151 ? 6.748 13.699 8.258 1.00 89.06 151 PHE A O 1
ATOM 1179 N N . CYS A 1 152 ? 6.698 11.456 8.456 1.00 89.62 152 CYS A N 1
ATOM 1180 C CA . CYS A 1 152 ? 7.070 11.449 9.860 1.00 89.62 152 CYS A CA 1
ATOM 1181 C C . CYS A 1 152 ? 8.587 11.374 10.036 1.00 89.62 152 CYS A C 1
ATOM 1183 O O . CYS A 1 152 ? 9.217 10.409 9.610 1.00 89.62 152 CYS A O 1
ATOM 1185 N N . LYS A 1 153 ? 9.174 12.362 10.718 1.00 90.38 153 LYS A N 1
ATOM 1186 C CA . LYS A 1 153 ? 10.592 12.361 11.106 1.00 90.38 153 LYS A CA 1
ATOM 1187 C C . LYS A 1 153 ? 10.719 12.810 12.553 1.00 90.38 153 LYS A C 1
ATOM 1189 O O . LYS A 1 153 ? 10.170 13.836 12.942 1.00 90.38 153 LYS A O 1
ATOM 1194 N N . ASN A 1 154 ? 11.446 12.057 13.378 1.00 90.69 154 ASN A N 1
ATOM 1195 C CA . ASN A 1 154 ? 11.679 12.398 14.791 1.00 90.69 154 ASN A CA 1
ATOM 1196 C C . ASN A 1 154 ? 10.388 12.730 15.566 1.00 90.69 154 ASN A C 1
ATOM 1198 O O . ASN A 1 154 ? 10.343 13.678 16.355 1.00 90.69 154 ASN A O 1
ATOM 1202 N N . GLY A 1 155 ? 9.323 11.975 15.296 1.00 91.19 155 GLY A N 1
ATOM 1203 C CA . GLY A 1 155 ? 8.036 12.146 15.952 1.00 91.19 155 GLY A CA 1
ATOM 1204 C C . GLY A 1 155 ? 7.198 13.328 15.463 1.00 91.19 155 GLY A C 1
ATOM 1205 O O . GLY A 1 155 ? 6.200 13.631 16.104 1.00 91.19 155 GLY A O 1
ATOM 1206 N N . LYS A 1 156 ? 7.582 14.019 14.381 1.00 91.38 156 LYS A N 1
ATOM 1207 C CA . LYS A 1 156 ? 6.862 15.184 13.838 1.00 91.38 156 LYS A CA 1
ATOM 1208 C C . LYS A 1 156 ? 6.604 15.050 12.342 1.00 91.38 156 LYS A C 1
ATOM 1210 O O . LYS A 1 156 ? 7.420 14.480 11.621 1.00 91.38 156 LYS A O 1
ATOM 1215 N N . CYS A 1 157 ? 5.498 15.629 11.886 1.00 90.25 157 CYS A N 1
ATOM 1216 C CA . CYS A 1 157 ? 5.162 15.699 10.469 1.00 90.25 157 CYS A CA 1
ATOM 1217 C C . CYS A 1 157 ? 5.903 16.853 9.781 1.00 90.25 157 CYS A C 1
ATOM 1219 O O . CYS A 1 157 ? 5.879 17.990 10.259 1.00 90.25 157 CYS A O 1
ATOM 1221 N N . PHE A 1 158 ? 6.541 16.559 8.651 1.00 91.75 158 PHE A N 1
ATOM 1222 C CA . PHE A 1 158 ? 7.226 17.523 7.789 1.00 91.75 158 PHE A CA 1
ATOM 1223 C C . PHE A 1 158 ? 6.661 17.446 6.379 1.00 91.75 158 PHE A C 1
ATOM 1225 O O . PHE A 1 158 ? 6.346 16.357 5.923 1.00 91.75 158 PHE A O 1
ATOM 1232 N N . GLU A 1 159 ? 6.563 18.577 5.680 1.00 93.88 159 GLU A N 1
ATOM 1233 C CA . GLU A 1 159 ? 6.169 18.595 4.265 1.00 93.88 159 GLU A CA 1
ATOM 1234 C C . GLU A 1 159 ? 7.161 17.804 3.405 1.00 93.88 159 GLU A C 1
ATOM 1236 O O . GLU A 1 159 ? 8.381 17.951 3.555 1.00 93.88 159 GLU A O 1
ATOM 1241 N N . LEU A 1 160 ? 6.620 17.011 2.483 1.00 92.12 160 LEU A N 1
ATOM 1242 C CA . LEU A 1 160 ? 7.377 16.321 1.450 1.00 92.12 160 LEU A CA 1
ATOM 1243 C C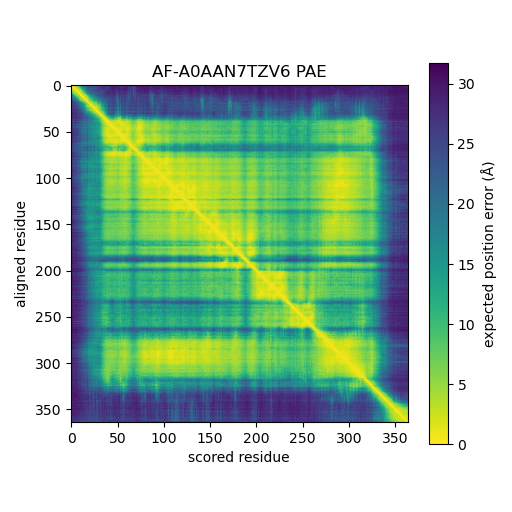 . LEU A 1 160 ? 8.058 17.337 0.526 1.00 92.12 160 LEU A C 1
ATOM 1245 O O . LEU A 1 160 ? 7.520 18.401 0.205 1.00 92.12 160 LEU A O 1
ATOM 1249 N N . LYS A 1 161 ? 9.267 16.991 0.099 1.00 94.25 161 LYS A N 1
ATOM 1250 C CA . LYS A 1 161 ? 10.135 17.794 -0.751 1.00 94.25 161 LYS A CA 1
ATOM 1251 C C . LYS A 1 161 ? 9.726 17.675 -2.208 1.00 94.25 161 LYS A C 1
ATOM 1253 O O . LYS A 1 161 ? 9.574 16.582 -2.750 1.00 94.25 161 LYS A O 1
ATOM 1258 N N . LYS A 1 162 ? 9.587 18.818 -2.863 1.00 92.75 162 LYS A N 1
ATOM 1259 C CA . LYS A 1 162 ? 9.225 18.906 -4.277 1.00 92.75 162 LYS A CA 1
ATOM 1260 C C . LYS A 1 162 ? 10.385 18.496 -5.187 1.00 92.75 162 LYS A C 1
ATOM 1262 O O . LYS A 1 162 ? 11.544 18.468 -4.766 1.00 92.75 162 LYS A O 1
ATOM 1267 N N . PRO A 1 163 ? 10.110 18.249 -6.476 1.00 89.81 163 PRO A N 1
ATOM 1268 C CA . PRO A 1 163 ? 11.145 17.906 -7.445 1.00 89.81 163 PRO A CA 1
ATOM 1269 C C . PRO A 1 163 ? 12.248 18.967 -7.500 1.00 89.81 163 PRO A C 1
ATOM 1271 O O . PRO A 1 163 ? 11.978 20.161 -7.625 1.00 89.81 163 PRO A O 1
ATOM 1274 N N . GLY A 1 164 ? 13.501 18.525 -7.423 1.00 89.75 164 GLY A N 1
ATOM 1275 C CA . GLY A 1 164 ? 14.694 19.370 -7.426 1.00 89.75 164 GLY A CA 1
ATOM 1276 C C . GLY A 1 164 ? 15.071 19.976 -6.070 1.00 89.75 164 GLY A C 1
ATOM 1277 O O . GLY A 1 164 ? 16.175 20.520 -5.960 1.00 89.75 164 GLY A O 1
ATOM 1278 N N . GLU A 1 165 ? 14.215 19.873 -5.047 1.00 94.75 165 GLU A N 1
ATOM 1279 C CA . GLU A 1 165 ? 14.546 20.311 -3.689 1.00 94.75 165 GLU A CA 1
ATOM 1280 C C . GLU A 1 165 ? 15.594 19.399 -3.044 1.00 94.75 165 GLU A C 1
ATOM 1282 O O . GLU A 1 165 ? 15.766 18.239 -3.426 1.00 94.75 165 GLU A O 1
ATOM 1287 N N . GLN A 1 166 ? 16.326 19.952 -2.074 1.00 93.00 166 GLN A N 1
ATOM 1288 C CA . GLN A 1 166 ? 17.299 19.194 -1.295 1.00 93.00 166 GLN A CA 1
ATOM 1289 C C . GLN A 1 166 ? 16.590 18.252 -0.324 1.00 93.00 166 GLN A C 1
ATOM 1291 O O . GLN A 1 166 ? 15.643 18.651 0.359 1.00 93.00 166 GLN A O 1
ATOM 1296 N N . CYS A 1 167 ? 17.109 17.035 -0.242 1.00 91.94 167 CYS A N 1
ATOM 1297 C CA . CYS A 1 167 ? 16.623 15.969 0.624 1.00 91.94 167 CYS A CA 1
ATOM 1298 C C . CYS A 1 167 ? 17.802 15.291 1.319 1.00 91.94 167 CYS A C 1
ATOM 1300 O O . CYS A 1 167 ? 18.939 15.337 0.830 1.00 91.94 167 CYS A O 1
ATOM 1302 N N . GLU A 1 168 ? 17.532 14.667 2.458 1.00 89.50 168 GLU A N 1
ATOM 1303 C CA . GLU A 1 168 ? 18.495 13.795 3.116 1.00 89.50 168 GLU A CA 1
ATOM 1304 C C . GLU A 1 168 ? 18.417 12.382 2.517 1.00 89.50 168 GLU A C 1
ATOM 1306 O O . GLU A 1 168 ? 17.387 11.721 2.592 1.00 89.50 168 GLU A O 1
ATOM 1311 N N . TYR A 1 169 ? 19.504 11.916 1.901 1.00 82.44 169 TYR A N 1
ATOM 1312 C CA . TYR A 1 169 ? 19.649 10.548 1.423 1.00 82.44 169 TYR A CA 1
ATOM 1313 C C . TYR A 1 169 ? 19.691 9.600 2.621 1.00 82.44 169 TYR A C 1
ATOM 1315 O O . TYR A 1 169 ? 20.742 9.391 3.236 1.00 82.44 169 TYR A O 1
ATOM 1323 N N . ASN A 1 170 ? 18.533 9.042 2.949 1.00 79.38 170 ASN A N 1
ATOM 1324 C CA . ASN A 1 170 ? 18.361 8.019 3.960 1.00 79.38 170 ASN A CA 1
ATOM 1325 C C . ASN A 1 170 ? 17.437 6.936 3.391 1.00 79.38 170 ASN A C 1
ATOM 1327 O O . ASN A 1 170 ? 16.314 7.229 2.997 1.00 79.38 170 ASN A O 1
ATOM 1331 N N . MET A 1 171 ? 17.910 5.687 3.345 1.00 68.94 171 MET A N 1
ATOM 1332 C CA . MET A 1 171 ? 17.128 4.566 2.801 1.00 68.94 171 MET A CA 1
ATOM 1333 C C . MET A 1 171 ? 15.834 4.310 3.586 1.00 68.94 171 MET A C 1
ATOM 1335 O O . MET A 1 171 ? 14.888 3.755 3.033 1.00 68.94 171 MET A O 1
ATOM 1339 N N . ASP A 1 172 ? 15.778 4.748 4.845 1.00 70.94 172 ASP A N 1
ATOM 1340 C CA . ASP A 1 172 ? 14.643 4.522 5.737 1.00 70.94 172 ASP A CA 1
ATOM 1341 C C . ASP A 1 172 ? 13.606 5.657 5.689 1.00 70.94 172 ASP A C 1
ATOM 1343 O O . ASP A 1 172 ? 12.510 5.514 6.235 1.00 70.94 172 ASP A O 1
ATOM 1347 N N . LEU A 1 173 ? 13.932 6.789 5.052 1.00 74.19 173 LEU A N 1
ATOM 1348 C CA . LEU A 1 173 ? 13.127 8.013 5.055 1.00 74.19 173 LEU A CA 1
ATOM 1349 C C . LEU A 1 173 ? 13.072 8.623 3.651 1.00 74.19 173 LEU A C 1
ATOM 1351 O O . LEU A 1 173 ? 14.006 9.295 3.219 1.00 74.19 173 LEU A O 1
ATOM 1355 N N . GLU A 1 174 ? 11.942 8.449 2.968 1.00 82.62 174 GLU A N 1
ATOM 1356 C CA . GLU A 1 174 ? 11.669 9.164 1.721 1.00 82.62 174 GLU A CA 1
ATOM 1357 C C . GLU A 1 174 ? 11.123 10.558 2.052 1.00 82.62 174 GLU A C 1
ATOM 1359 O O . GLU A 1 174 ? 9.976 10.719 2.473 1.00 82.62 174 GLU A O 1
ATOM 1364 N N . GLU A 1 175 ? 11.978 11.572 1.914 1.00 91.06 175 GLU A N 1
ATOM 1365 C CA . GLU A 1 175 ? 11.590 12.967 2.138 1.00 91.06 175 GLU A CA 1
ATOM 1366 C C . GLU A 1 175 ? 10.906 13.575 0.914 1.00 91.06 175 GLU A C 1
ATOM 1368 O O . GLU A 1 175 ? 10.324 14.651 1.027 1.00 91.06 175 GLU A O 1
ATOM 1373 N N . CYS A 1 176 ? 11.004 12.946 -0.257 1.00 90.06 176 CYS A N 1
ATOM 1374 C CA . CYS A 1 176 ? 10.502 13.501 -1.502 1.00 90.06 176 CYS A CA 1
ATOM 1375 C C . CYS A 1 176 ? 9.015 13.223 -1.714 1.00 90.06 176 CYS A C 1
ATOM 1377 O O . CYS A 1 176 ? 8.470 12.222 -1.254 1.00 90.06 176 CYS A O 1
ATOM 1379 N N . GLU A 1 177 ? 8.348 14.115 -2.454 1.00 87.88 177 GLU A N 1
ATOM 1380 C CA . GLU A 1 177 ? 7.009 13.842 -2.957 1.00 87.88 177 GLU A CA 1
ATOM 1381 C C . GLU A 1 177 ? 7.010 12.486 -3.681 1.00 87.88 177 GLU A C 1
ATOM 1383 O O . GLU A 1 177 ? 8.013 12.098 -4.290 1.00 87.88 177 GLU A O 1
ATOM 1388 N N . PRO A 1 178 ? 5.895 11.750 -3.644 1.00 80.38 178 PRO A N 1
ATOM 1389 C CA . PRO A 1 178 ? 5.831 10.448 -4.273 1.00 80.38 178 PRO A CA 1
ATOM 1390 C C . PRO A 1 178 ? 6.187 10.541 -5.771 1.00 80.38 178 PRO A C 1
ATOM 1392 O O . PRO A 1 178 ? 5.958 11.576 -6.398 1.00 80.38 178 PRO A O 1
ATOM 1395 N N . PHE A 1 179 ? 6.795 9.482 -6.320 1.00 76.56 179 PHE A N 1
ATOM 1396 C CA . PHE A 1 179 ? 7.475 9.423 -7.639 1.00 76.56 179 PHE A CA 1
ATOM 1397 C C . PHE A 1 179 ? 8.835 10.089 -7.732 1.00 76.56 179 PHE A C 1
ATOM 1399 O O . PHE A 1 179 ? 9.499 9.963 -8.765 1.00 76.56 179 PHE A O 1
ATOM 1406 N N . TYR A 1 180 ? 9.261 10.766 -6.681 1.00 84.12 180 TYR A N 1
ATOM 1407 C CA . TYR A 1 180 ? 10.605 11.276 -6.572 1.00 84.12 180 TYR A CA 1
ATOM 1408 C C . TYR A 1 180 ? 11.337 10.459 -5.521 1.00 84.12 180 TYR A C 1
ATOM 1410 O O . TYR A 1 180 ? 10.742 9.989 -4.559 1.00 84.12 180 TYR A O 1
ATOM 1418 N N . THR A 1 181 ? 12.625 10.260 -5.745 1.00 85.19 181 THR A N 1
ATOM 1419 C CA . THR A 1 181 ? 13.508 9.682 -4.744 1.00 85.19 181 THR A CA 1
ATOM 1420 C C . THR A 1 181 ? 14.656 10.632 -4.500 1.00 85.19 181 THR A C 1
ATOM 1422 O O . THR A 1 181 ? 15.061 11.390 -5.394 1.00 85.19 181 THR A O 1
ATOM 1425 N N . CYS A 1 182 ? 15.175 10.620 -3.282 1.00 87.00 182 CYS A N 1
ATOM 1426 C CA . CYS A 1 182 ? 16.375 11.365 -2.983 1.00 87.00 182 CYS A CA 1
ATOM 1427 C C . CYS A 1 182 ? 17.578 10.714 -3.677 1.00 87.00 182 CYS A C 1
ATOM 1429 O O . CYS A 1 182 ? 17.984 9.616 -3.314 1.00 87.00 182 CYS A O 1
ATOM 1431 N N . GLN A 1 183 ? 18.187 11.386 -4.657 1.00 85.19 183 GLN A N 1
ATOM 1432 C CA . GLN A 1 183 ? 19.419 10.910 -5.295 1.00 85.19 183 GLN A CA 1
ATOM 1433 C C . GLN A 1 183 ? 20.603 11.784 -4.880 1.00 85.19 183 GLN A C 1
ATOM 1435 O O . GLN A 1 183 ? 20.581 13.010 -5.042 1.00 85.19 183 GLN A O 1
ATOM 1440 N N . SER A 1 184 ? 21.653 11.157 -4.343 1.00 82.25 184 SER A N 1
ATOM 1441 C CA . SER A 1 184 ? 22.924 11.833 -4.070 1.00 82.25 184 SER A CA 1
ATOM 1442 C C . SER A 1 184 ? 23.792 11.863 -5.327 1.00 82.25 184 SER A C 1
ATOM 1444 O O . SER A 1 184 ? 24.059 10.832 -5.938 1.00 82.25 184 SER A O 1
ATOM 1446 N N . PHE A 1 185 ? 24.256 13.057 -5.701 1.00 71.44 185 PHE A N 1
ATOM 1447 C CA . PHE A 1 185 ? 25.124 13.270 -6.866 1.00 71.44 185 PHE A CA 1
ATOM 1448 C C . PHE A 1 185 ? 26.609 13.408 -6.500 1.00 71.44 185 PHE A C 1
ATOM 1450 O O . PHE A 1 185 ? 27.453 13.475 -7.387 1.00 71.44 185 PHE A O 1
ATOM 1457 N N . ASN A 1 186 ? 26.942 13.464 -5.207 1.00 66.75 186 ASN A N 1
ATOM 1458 C CA . ASN A 1 186 ? 28.313 13.602 -4.718 1.00 66.75 186 ASN A CA 1
ATOM 1459 C C . ASN A 1 186 ? 28.499 12.767 -3.448 1.00 66.75 186 ASN A C 1
ATOM 1461 O O . ASN A 1 186 ? 28.214 13.216 -2.341 1.00 66.75 186 ASN A O 1
ATOM 1465 N N . ILE A 1 187 ? 29.049 11.564 -3.617 1.00 61.22 187 ILE A N 1
ATOM 1466 C CA . ILE A 1 187 ? 29.317 10.603 -2.531 1.00 61.22 187 ILE A CA 1
ATOM 1467 C C . ILE A 1 187 ? 30.332 11.168 -1.512 1.00 61.22 187 ILE A C 1
ATOM 1469 O O . ILE A 1 187 ? 30.437 10.695 -0.385 1.00 61.22 187 ILE A O 1
ATOM 1473 N N . THR A 1 188 ? 31.079 12.212 -1.877 1.00 66.56 188 THR A N 1
ATOM 1474 C CA . THR A 1 188 ? 32.196 12.736 -1.085 1.00 66.56 188 THR A CA 1
ATOM 1475 C C . THR A 1 188 ? 31.794 13.593 0.117 1.00 66.56 188 THR A C 1
ATOM 1477 O O . THR A 1 188 ? 32.609 13.710 1.025 1.00 66.56 188 THR A O 1
ATOM 1480 N N . ASN A 1 189 ? 30.577 14.154 0.172 1.00 52.69 189 ASN A N 1
ATOM 1481 C CA . ASN A 1 189 ? 30.162 15.085 1.238 1.00 52.69 189 ASN A CA 1
ATOM 1482 C C . ASN A 1 189 ? 28.800 14.761 1.872 1.00 52.69 189 ASN A C 1
ATOM 1484 O O . ASN A 1 189 ? 28.013 15.652 2.194 1.00 52.69 189 ASN A O 1
ATOM 1488 N N . GLY A 1 190 ? 28.565 13.478 2.135 1.00 57.59 190 GLY A N 1
ATOM 1489 C CA . GLY A 1 190 ? 27.489 13.061 3.026 1.00 57.59 190 GLY A CA 1
ATOM 1490 C C . GLY A 1 190 ? 26.090 13.212 2.435 1.00 57.59 190 GLY A C 1
ATOM 1491 O O . GLY A 1 190 ? 25.896 13.566 1.276 1.00 57.59 190 GLY A O 1
ATOM 1492 N N . SER A 1 191 ? 25.128 12.861 3.274 1.00 74.56 191 SER A N 1
ATOM 1493 C CA . SER A 1 191 ? 23.745 12.454 3.029 1.00 74.56 191 SER A CA 1
ATOM 1494 C C . SER A 1 191 ? 22.824 13.485 2.364 1.00 74.56 191 SER A C 1
ATOM 1496 O O . SER A 1 191 ? 21.628 13.431 2.582 1.00 74.56 191 SER A O 1
ATOM 1498 N N . ILE A 1 192 ? 23.305 14.424 1.550 1.00 86.12 192 ILE A N 1
ATOM 1499 C CA . ILE A 1 192 ? 22.454 15.421 0.886 1.00 86.12 192 ILE A CA 1
ATOM 1500 C C . ILE A 1 192 ? 22.293 15.061 -0.591 1.00 86.12 192 ILE A C 1
ATOM 1502 O O . ILE A 1 192 ? 23.261 15.020 -1.355 1.00 86.12 192 ILE A O 1
ATOM 1506 N N . GLY A 1 193 ? 21.050 14.822 -0.994 1.00 89.38 193 GLY A N 1
ATOM 1507 C CA . GLY A 1 193 ? 20.647 14.588 -2.373 1.00 89.38 193 GLY A CA 1
ATOM 1508 C C . GLY A 1 193 ? 19.695 15.660 -2.893 1.00 89.38 193 GLY A C 1
ATOM 1509 O O . GLY A 1 193 ? 19.496 16.716 -2.281 1.00 89.38 193 GLY A O 1
ATOM 1510 N N . LYS A 1 194 ? 19.108 15.380 -4.055 1.00 90.69 194 LYS A N 1
ATOM 1511 C CA . LYS A 1 194 ? 17.945 16.109 -4.565 1.00 90.69 194 LYS A CA 1
ATOM 1512 C C . LYS A 1 194 ? 16.830 15.142 -4.906 1.00 90.69 194 LYS A C 1
ATOM 1514 O O . LYS A 1 194 ? 17.102 14.039 -5.375 1.00 90.69 194 LYS A O 1
ATOM 1519 N N . CYS A 1 195 ? 15.597 15.599 -4.737 1.00 90.75 195 CYS A N 1
ATOM 1520 C CA . CYS A 1 195 ? 14.427 14.863 -5.181 1.00 90.75 195 CYS A CA 1
ATOM 1521 C C . CYS A 1 195 ? 14.392 14.818 -6.703 1.00 90.75 195 CYS A C 1
ATOM 1523 O O . CYS A 1 195 ? 14.238 15.846 -7.368 1.00 90.75 195 CYS A O 1
ATOM 1525 N N . VAL A 1 196 ? 14.559 13.630 -7.263 1.00 85.44 196 VAL A N 1
ATOM 1526 C CA . VAL A 1 196 ? 14.596 13.400 -8.708 1.00 85.44 196 VAL A CA 1
ATOM 1527 C C . VAL A 1 196 ? 13.556 12.366 -9.071 1.00 85.44 196 VAL A C 1
ATOM 1529 O O . VAL A 1 196 ? 13.242 11.495 -8.269 1.00 85.44 196 VAL A O 1
ATOM 1532 N N . SER A 1 197 ? 12.984 12.491 -10.265 1.00 81.56 197 SER A N 1
ATOM 1533 C CA . SER A 1 197 ? 11.951 11.563 -10.717 1.00 81.56 197 SER A CA 1
ATOM 1534 C C . SER A 1 197 ? 12.527 10.150 -10.765 1.00 81.56 197 SER A C 1
ATOM 1536 O O . SER A 1 197 ? 13.543 9.935 -11.423 1.00 81.56 197 SER A O 1
ATOM 1538 N N . VAL A 1 198 ? 11.865 9.194 -10.110 1.00 71.38 198 VAL A N 1
ATOM 1539 C CA . VAL A 1 198 ? 12.185 7.760 -10.226 1.00 71.38 198 VAL A CA 1
ATOM 1540 C C . VAL A 1 198 ? 11.974 7.299 -11.673 1.00 71.38 198 VAL A C 1
ATOM 1542 O O . VAL A 1 198 ? 12.687 6.433 -12.173 1.00 71.38 198 VAL A O 1
ATOM 1545 N N . ILE A 1 199 ? 11.039 7.942 -12.381 1.00 67.50 199 ILE A N 1
ATOM 1546 C CA . ILE A 1 199 ? 10.877 7.809 -13.828 1.00 67.50 199 ILE A CA 1
ATOM 1547 C C . ILE A 1 199 ? 11.800 8.819 -14.488 1.00 67.50 199 ILE A C 1
ATOM 1549 O O . ILE A 1 199 ? 11.411 9.962 -14.762 1.00 67.50 199 ILE A O 1
ATOM 1553 N N . LEU A 1 200 ? 13.037 8.418 -14.740 1.00 66.38 200 LEU A N 1
ATOM 1554 C CA . LEU A 1 200 ? 13.831 9.120 -15.730 1.00 66.38 200 LEU A CA 1
ATOM 1555 C C . LEU A 1 200 ? 13.219 8.711 -17.081 1.00 66.38 200 LEU A C 1
ATOM 1557 O O . LEU A 1 200 ? 13.107 7.537 -17.398 1.00 66.38 200 LEU A O 1
ATOM 1561 N N . ASN A 1 201 ? 12.662 9.670 -17.822 1.00 70.69 201 ASN A N 1
ATOM 1562 C CA . ASN A 1 201 ? 12.121 9.436 -19.165 1.00 70.69 201 ASN A CA 1
ATOM 1563 C C . ASN A 1 201 ? 13.219 9.746 -20.181 1.00 70.69 201 ASN A C 1
ATOM 1565 O O . ASN A 1 201 ? 13.087 10.669 -20.994 1.00 70.69 201 ASN A O 1
ATOM 1569 N N . MET A 1 202 ? 14.348 9.041 -20.085 1.00 84.06 202 MET A N 1
ATOM 1570 C CA . MET A 1 202 ? 15.410 9.223 -21.062 1.00 84.06 202 MET A CA 1
ATOM 1571 C C . MET A 1 202 ? 14.919 8.734 -22.425 1.00 84.06 202 MET A C 1
ATOM 1573 O O . MET A 1 202 ? 14.348 7.654 -22.570 1.00 84.06 202 MET A O 1
ATOM 1577 N N . SER A 1 203 ? 15.100 9.577 -23.432 1.00 88.62 203 SER A N 1
ATOM 1578 C CA . SER A 1 203 ? 14.712 9.303 -24.810 1.00 88.62 203 SER A CA 1
ATOM 1579 C C . SER A 1 203 ? 15.664 8.308 -25.474 1.00 88.62 203 SER A C 1
ATOM 1581 O O . SER A 1 203 ? 16.807 8.133 -25.055 1.00 88.62 203 SER A O 1
ATOM 1583 N N . LEU A 1 204 ? 15.206 7.706 -26.572 1.00 93.12 204 LEU A N 1
ATOM 1584 C CA . LEU A 1 204 ? 15.986 6.789 -27.400 1.00 93.12 204 LEU A CA 1
ATOM 1585 C C . LEU A 1 204 ? 17.384 7.358 -27.706 1.00 93.12 204 LEU A C 1
ATOM 1587 O O . LEU A 1 204 ? 17.513 8.484 -28.188 1.00 93.12 204 LEU A O 1
ATOM 1591 N N . GLY A 1 205 ? 18.420 6.566 -27.442 1.00 93.38 205 GLY A N 1
ATOM 1592 C CA . GLY A 1 205 ? 19.824 6.915 -27.656 1.00 93.38 205 GLY A CA 1
ATOM 1593 C C . GLY A 1 205 ? 20.491 7.684 -26.512 1.00 93.38 205 GLY A C 1
ATOM 1594 O O . GLY A 1 205 ? 21.698 7.906 -26.579 1.00 93.38 205 GLY A O 1
ATOM 1595 N N . GLN A 1 206 ? 19.758 8.091 -25.471 1.00 93.25 206 GLN A N 1
ATOM 1596 C CA . GLN A 1 206 ? 20.367 8.728 -24.301 1.00 93.25 206 GLN A CA 1
ATOM 1597 C C . GLN A 1 206 ? 21.107 7.703 -23.423 1.00 93.25 206 GLN A C 1
ATOM 1599 O O . GLN A 1 206 ? 20.698 6.538 -23.371 1.00 93.25 206 GLN A O 1
ATOM 1604 N N . PRO A 1 207 ? 22.204 8.118 -22.760 1.00 88.75 207 PRO A N 1
ATOM 1605 C CA . PRO A 1 207 ? 22.941 7.253 -21.854 1.00 88.75 207 PRO A CA 1
ATOM 1606 C C . PRO A 1 207 ? 22.115 6.978 -20.602 1.00 88.75 207 PRO A C 1
ATOM 1608 O O . PRO A 1 207 ? 21.489 7.894 -20.081 1.00 88.75 207 PRO A O 1
ATOM 1611 N N . CYS A 1 208 ? 22.174 5.749 -20.115 1.00 86.94 208 CYS A N 1
ATOM 1612 C CA . CYS A 1 208 ? 21.484 5.291 -18.913 1.00 86.94 208 CYS A CA 1
ATOM 1613 C C . CYS A 1 208 ? 22.394 4.335 -18.130 1.00 86.94 208 CYS A C 1
ATOM 1615 O O . CYS A 1 208 ? 23.288 3.709 -18.701 1.00 86.94 208 CYS A O 1
ATOM 1617 N N . GLU A 1 209 ? 22.185 4.212 -16.828 1.00 79.62 209 GLU A N 1
ATOM 1618 C CA . GLU A 1 209 ? 22.896 3.271 -15.952 1.00 79.62 209 GLU A CA 1
ATOM 1619 C C . GLU A 1 209 ? 21.971 2.162 -15.445 1.00 79.62 209 GLU A C 1
ATOM 1621 O O . GLU A 1 209 ? 22.413 1.029 -15.238 1.00 79.62 209 GLU A O 1
ATOM 1626 N N . HIS A 1 210 ? 20.676 2.454 -15.302 1.00 76.94 210 HIS A N 1
ATOM 1627 C CA . HIS A 1 210 ? 19.693 1.504 -14.795 1.00 76.94 210 HIS A CA 1
ATOM 1628 C C . HIS A 1 210 ? 18.555 1.264 -15.782 1.00 76.94 210 HIS A C 1
ATOM 1630 O O . HIS A 1 210 ? 18.194 2.119 -16.589 1.00 76.94 210 HIS A O 1
ATOM 1636 N N . LEU A 1 211 ? 17.956 0.072 -15.698 1.00 71.12 211 LEU A N 1
ATOM 1637 C CA . LEU A 1 211 ? 16.908 -0.352 -16.624 1.00 71.12 211 LEU A CA 1
ATOM 1638 C C . LEU A 1 211 ? 15.745 0.621 -16.674 1.00 71.12 211 LEU A C 1
ATOM 1640 O O . LEU A 1 211 ? 15.288 0.922 -17.766 1.00 71.12 211 LEU A O 1
ATOM 1644 N N . TYR A 1 212 ? 15.321 1.133 -15.522 1.00 71.56 212 TYR A N 1
ATOM 1645 C CA . TYR A 1 212 ? 14.145 1.984 -15.366 1.00 71.56 212 TYR A CA 1
ATOM 1646 C C . TYR A 1 212 ? 14.329 3.429 -15.853 1.00 71.56 212 TYR A C 1
ATOM 1648 O O . TYR A 1 212 ? 13.367 4.189 -15.791 1.00 71.56 212 TYR A O 1
ATOM 1656 N N . GLU A 1 213 ? 15.512 3.816 -16.341 1.00 78.88 213 GLU A N 1
ATOM 1657 C CA . GLU A 1 213 ? 15.797 5.213 -16.690 1.00 78.88 213 GLU A CA 1
ATOM 1658 C C . GLU A 1 213 ? 15.345 5.639 -18.093 1.00 78.88 213 GLU A C 1
ATOM 1660 O O . GLU A 1 213 ? 15.435 6.815 -18.437 1.00 78.88 213 GLU A O 1
ATOM 1665 N N . CYS A 1 214 ? 14.899 4.703 -18.927 1.00 83.69 214 CYS A N 1
ATOM 1666 C CA . CYS A 1 214 ? 14.467 4.979 -20.297 1.00 83.69 214 CYS A CA 1
ATOM 1667 C C . CYS A 1 214 ? 12.954 5.205 -20.401 1.00 83.69 214 CYS A C 1
ATOM 1669 O O . CYS A 1 214 ? 12.198 4.853 -19.504 1.00 83.69 214 CYS A O 1
ATOM 1671 N N . ASP A 1 215 ? 12.472 5.767 -21.511 1.00 80.12 215 ASP A N 1
ATOM 1672 C CA . ASP A 1 215 ? 11.036 5.974 -21.746 1.00 80.12 215 ASP A CA 1
ATOM 1673 C C . ASP A 1 215 ? 10.318 4.653 -22.104 1.00 80.12 215 ASP A C 1
ATOM 1675 O O . ASP A 1 215 ? 10.133 4.283 -23.270 1.00 80.12 215 ASP A O 1
ATOM 1679 N N . PHE A 1 216 ? 9.869 3.930 -21.079 1.00 71.25 216 PHE A N 1
ATOM 1680 C CA . PHE A 1 216 ? 9.121 2.679 -21.244 1.00 71.25 216 PHE A CA 1
ATOM 1681 C C . PHE A 1 216 ? 7.720 2.866 -21.819 1.00 71.25 216 PHE A C 1
ATOM 1683 O O . PHE A 1 216 ? 7.183 1.911 -22.379 1.00 71.25 216 PHE A O 1
ATOM 1690 N N . VAL A 1 217 ? 7.120 4.061 -21.731 1.00 71.81 217 VAL A N 1
ATOM 1691 C CA . VAL A 1 217 ? 5.831 4.335 -22.399 1.00 71.81 217 VAL A CA 1
ATOM 1692 C C . VAL A 1 217 ? 5.997 4.179 -23.913 1.00 71.81 217 VAL A C 1
ATOM 1694 O O . VAL A 1 217 ? 5.075 3.753 -24.608 1.00 71.81 217 VAL A O 1
ATOM 1697 N N . LYS A 1 218 ? 7.210 4.430 -24.416 1.00 78.25 218 LYS A N 1
ATOM 1698 C CA . LYS A 1 218 ? 7.627 4.155 -25.794 1.00 78.25 218 LYS A CA 1
ATOM 1699 C C . LYS A 1 218 ? 8.302 2.788 -25.974 1.00 78.25 218 LYS A C 1
ATOM 1701 O O . LYS A 1 218 ? 8.939 2.569 -27.002 1.00 78.25 218 LYS A O 1
ATOM 1706 N N . ASN A 1 219 ? 8.155 1.856 -25.027 1.00 77.50 219 ASN A N 1
ATOM 1707 C CA . ASN A 1 219 ? 8.828 0.550 -25.001 1.00 77.50 219 ASN A CA 1
ATOM 1708 C C . ASN A 1 219 ? 10.364 0.664 -25.109 1.00 77.50 219 ASN A C 1
ATOM 1710 O O . ASN A 1 219 ? 10.978 -0.077 -25.874 1.00 77.50 219 ASN A O 1
ATOM 1714 N N . GLN A 1 220 ? 10.993 1.600 -24.392 1.00 85.12 220 GLN A N 1
ATOM 1715 C CA . GLN A 1 220 ? 12.455 1.736 -24.359 1.00 85.12 220 GLN A CA 1
ATOM 1716 C C . GLN A 1 220 ? 13.042 1.125 -23.083 1.00 85.12 220 GLN A C 1
ATOM 1718 O O . GLN A 1 220 ? 12.438 1.230 -22.021 1.00 85.12 220 GLN A O 1
ATOM 1723 N N . VAL A 1 221 ? 14.215 0.499 -23.186 1.00 84.25 221 VAL A N 1
ATOM 1724 C CA . VAL A 1 221 ? 14.947 -0.138 -22.074 1.00 84.25 221 VAL A CA 1
ATOM 1725 C C . VAL A 1 221 ? 16.406 0.306 -22.079 1.00 84.25 221 VAL A C 1
ATOM 1727 O O . VAL A 1 221 ? 16.951 0.603 -23.145 1.00 84.25 221 VAL A O 1
ATOM 1730 N N . CYS A 1 222 ? 17.054 0.324 -20.912 1.00 84.94 222 CYS A N 1
ATOM 1731 C CA . CYS A 1 222 ? 18.492 0.570 -20.845 1.00 84.94 222 CYS A CA 1
ATOM 1732 C C . CYS A 1 222 ? 19.278 -0.693 -21.208 1.00 84.94 222 CYS A C 1
ATOM 1734 O O . CYS A 1 222 ? 19.407 -1.604 -20.394 1.00 84.94 222 CYS A O 1
ATOM 1736 N N . LEU A 1 223 ? 19.830 -0.753 -22.419 1.00 87.31 223 LEU A N 1
ATOM 1737 C CA . LEU A 1 223 ? 20.681 -1.856 -22.859 1.00 87.31 223 LEU A CA 1
ATOM 1738 C C . LEU A 1 223 ? 22.060 -1.315 -23.219 1.00 87.31 223 LEU A C 1
ATOM 1740 O O . LEU A 1 223 ? 22.177 -0.363 -23.988 1.00 87.31 223 LEU A O 1
ATOM 1744 N N . ASN A 1 224 ? 23.116 -1.921 -22.671 1.00 89.81 224 ASN A N 1
ATOM 1745 C CA . ASN A 1 224 ? 24.497 -1.470 -22.882 1.00 89.81 224 ASN A CA 1
ATOM 1746 C C . ASN A 1 224 ? 24.680 0.030 -22.587 1.00 89.81 224 ASN A C 1
ATOM 1748 O O . ASN A 1 224 ? 25.281 0.765 -23.372 1.00 89.81 224 ASN A O 1
ATOM 1752 N N . LYS A 1 225 ? 24.123 0.484 -21.458 1.00 90.12 225 LYS A N 1
ATOM 1753 C CA . LYS A 1 225 ? 24.142 1.882 -21.005 1.00 90.12 225 LYS A CA 1
ATOM 1754 C C . LYS A 1 225 ? 23.497 2.892 -21.961 1.00 90.12 225 LYS A C 1
ATOM 1756 O O . LYS A 1 225 ? 23.830 4.073 -21.930 1.00 90.12 225 LYS A O 1
ATOM 1761 N N . THR A 1 226 ? 22.606 2.443 -22.843 1.00 93.00 226 THR A N 1
ATOM 1762 C CA . THR A 1 226 ? 21.890 3.311 -23.784 1.00 93.00 226 THR A CA 1
ATOM 1763 C C . THR A 1 226 ? 20.413 2.947 -23.830 1.00 93.00 226 THR A C 1
ATOM 1765 O O . THR A 1 226 ? 20.055 1.769 -23.853 1.00 93.00 226 THR A O 1
ATOM 1768 N N . CYS A 1 227 ? 19.542 3.949 -23.894 1.00 91.88 227 CYS A N 1
ATOM 1769 C CA . CYS A 1 227 ? 18.121 3.722 -24.105 1.00 91.88 227 CYS A CA 1
ATOM 1770 C C . CYS A 1 227 ? 17.855 3.238 -25.528 1.00 91.88 227 CYS A C 1
ATOM 1772 O O . CYS A 1 227 ? 18.079 3.965 -26.497 1.00 91.88 227 CYS A O 1
ATOM 1774 N N . VAL A 1 228 ? 17.357 2.012 -25.665 1.00 91.75 228 VAL A N 1
ATOM 1775 C CA . VAL A 1 228 ? 17.045 1.380 -26.954 1.00 91.75 228 VAL A CA 1
ATOM 1776 C C . VAL A 1 228 ? 15.587 0.952 -27.011 1.00 91.75 228 VAL A C 1
ATOM 1778 O O . VAL A 1 228 ? 14.954 0.750 -25.980 1.00 91.75 228 VAL A O 1
ATOM 1781 N N . GLN A 1 229 ? 15.050 0.779 -28.220 1.00 90.75 229 GLN A N 1
ATOM 1782 C CA . GLN A 1 229 ? 13.723 0.203 -28.412 1.00 90.75 229 GLN A CA 1
ATOM 1783 C C . GLN A 1 229 ? 13.753 -1.279 -28.028 1.00 90.75 229 GLN A C 1
ATOM 1785 O O . GLN A 1 229 ? 14.499 -2.057 -28.622 1.00 90.75 229 GLN A O 1
ATOM 1790 N N . TYR A 1 230 ? 12.918 -1.680 -27.074 1.00 84.31 230 TYR A N 1
ATOM 1791 C CA . TYR A 1 230 ? 12.726 -3.086 -26.772 1.00 84.31 230 TYR A CA 1
ATOM 1792 C C . TYR A 1 230 ? 11.953 -3.765 -27.902 1.00 84.31 230 TYR A C 1
ATOM 1794 O O . TYR A 1 230 ? 10.870 -3.319 -28.296 1.00 84.31 230 TYR A O 1
ATOM 1802 N N . VAL A 1 231 ? 12.509 -4.865 -28.397 1.00 80.75 231 VAL A N 1
ATOM 1803 C CA . VAL A 1 231 ? 11.872 -5.750 -29.369 1.00 80.75 231 VAL A CA 1
ATOM 1804 C C . VAL A 1 231 ? 11.720 -7.102 -28.678 1.00 80.75 231 VAL A C 1
ATOM 1806 O O . VAL A 1 231 ? 12.743 -7.716 -28.380 1.00 80.75 231 VAL A O 1
ATOM 1809 N N . PRO A 1 232 ? 10.485 -7.563 -28.395 1.00 69.81 232 PRO A N 1
ATOM 1810 C CA . PRO A 1 232 ? 10.270 -8.857 -27.764 1.00 69.81 232 PRO A CA 1
ATOM 1811 C C . PRO A 1 232 ? 10.967 -9.952 -28.556 1.00 69.81 232 PRO A C 1
ATOM 1813 O O . PRO A 1 232 ? 10.837 -10.015 -29.784 1.00 69.81 232 PRO A O 1
ATOM 1816 N N . ASN A 1 233 ? 11.685 -10.827 -27.859 1.00 69.44 233 ASN A N 1
ATOM 1817 C CA . ASN A 1 233 ? 12.206 -12.020 -28.491 1.00 69.44 233 ASN A CA 1
ATOM 1818 C C . ASN A 1 233 ? 11.004 -12.886 -28.904 1.00 69.44 233 ASN A C 1
ATOM 1820 O O . ASN A 1 233 ? 10.317 -13.447 -28.053 1.00 69.44 233 ASN A O 1
ATOM 1824 N N . ASN A 1 234 ? 10.706 -12.953 -30.205 1.00 63.91 234 ASN A N 1
ATOM 1825 C CA . ASN A 1 234 ? 9.616 -13.762 -30.767 1.00 63.91 234 ASN A CA 1
ATOM 1826 C C . ASN A 1 234 ? 9.972 -15.260 -30.720 1.00 63.91 234 ASN A C 1
ATOM 1828 O O . ASN A 1 234 ? 9.941 -15.952 -31.740 1.00 63.91 234 ASN A O 1
ATOM 1832 N N . GLN A 1 235 ? 10.356 -15.769 -29.551 1.00 63.50 235 GLN A N 1
ATOM 1833 C CA . GLN A 1 235 ? 10.584 -17.192 -29.380 1.00 63.50 235 GLN A CA 1
ATOM 1834 C C . GLN A 1 235 ? 9.250 -17.930 -29.492 1.00 63.50 235 GLN A C 1
ATOM 1836 O O . GLN A 1 235 ? 8.244 -17.560 -28.889 1.00 63.50 235 GLN A O 1
ATOM 1841 N N . THR A 1 236 ? 9.244 -18.972 -30.316 1.00 63.03 236 THR A N 1
ATOM 1842 C CA . THR A 1 236 ? 8.084 -19.839 -30.551 1.00 63.03 236 THR A CA 1
ATOM 1843 C C . THR A 1 236 ? 7.929 -20.911 -29.473 1.00 63.03 236 THR A C 1
ATOM 1845 O O . THR A 1 236 ? 6.879 -21.546 -29.387 1.00 63.03 236 THR A O 1
ATOM 1848 N N . THR A 1 237 ? 8.963 -21.130 -28.660 1.00 75.06 237 THR A N 1
ATOM 1849 C CA . THR A 1 237 ? 8.988 -22.101 -27.566 1.00 75.06 237 THR A CA 1
ATOM 1850 C C . THR A 1 237 ? 8.301 -21.558 -26.323 1.00 75.06 237 THR A C 1
ATOM 1852 O O . THR A 1 237 ? 8.596 -20.456 -25.869 1.00 75.06 237 THR A O 1
ATOM 1855 N N . SER A 1 238 ? 7.391 -22.361 -25.767 1.00 81.19 238 SER A N 1
ATOM 1856 C CA . SER A 1 238 ? 6.727 -22.047 -24.506 1.00 81.19 238 SER A CA 1
ATOM 1857 C C . SER A 1 238 ? 7.744 -21.985 -23.364 1.00 81.19 238 SER A C 1
ATOM 1859 O O . SER A 1 238 ? 8.558 -22.894 -23.223 1.00 81.19 238 SER A O 1
ATOM 1861 N N . CYS A 1 239 ? 7.674 -20.943 -22.540 1.00 82.19 239 CYS A N 1
ATOM 1862 C CA . CYS A 1 239 ? 8.482 -20.795 -21.328 1.00 82.19 239 CYS A CA 1
ATOM 1863 C C . CYS A 1 239 ? 7.875 -21.511 -20.100 1.00 82.19 239 CYS A C 1
ATOM 1865 O O . CYS A 1 239 ? 8.445 -21.467 -19.008 1.00 82.19 239 CYS A O 1
ATOM 1867 N N . ILE A 1 240 ? 6.721 -22.185 -20.244 1.00 80.38 240 ILE A N 1
ATOM 1868 C CA . ILE A 1 240 ? 6.076 -22.916 -19.139 1.00 80.38 240 ILE A CA 1
ATOM 1869 C C . ILE A 1 240 ? 6.989 -24.056 -18.681 1.00 80.38 240 ILE A C 1
ATOM 1871 O O . ILE A 1 240 ? 7.371 -24.919 -19.468 1.00 80.38 240 ILE A O 1
ATOM 1875 N N . GLY A 1 241 ? 7.315 -24.069 -17.387 1.00 76.44 241 GLY A N 1
ATOM 1876 C CA . GLY A 1 241 ? 8.188 -25.074 -16.772 1.00 76.44 241 GLY A CA 1
ATOM 1877 C C . GLY A 1 241 ? 9.686 -24.790 -16.911 1.00 76.44 241 GLY A C 1
ATOM 1878 O O . GLY A 1 241 ? 10.481 -25.494 -16.296 1.00 76.44 241 GLY A O 1
ATOM 1879 N N . ASN A 1 242 ? 10.073 -23.758 -17.667 1.00 78.75 242 ASN A N 1
ATOM 1880 C CA . ASN A 1 242 ? 11.449 -23.277 -17.728 1.00 78.75 242 ASN A CA 1
ATOM 1881 C C . ASN A 1 242 ? 11.479 -21.749 -17.947 1.00 78.75 242 ASN A C 1
ATOM 1883 O O . ASN A 1 242 ? 11.581 -21.291 -19.090 1.00 78.75 242 ASN A O 1
ATOM 1887 N N . PRO A 1 243 ? 11.360 -20.949 -16.872 1.00 69.94 243 PRO A N 1
ATOM 1888 C CA . PRO A 1 243 ? 11.328 -19.490 -16.969 1.00 69.94 243 PRO A CA 1
ATOM 1889 C C . PRO A 1 243 ? 12.638 -18.890 -17.502 1.00 69.94 243 PRO A C 1
ATOM 1891 O O . PRO A 1 243 ? 12.593 -17.805 -18.076 1.00 69.94 243 PRO A O 1
ATOM 1894 N N . ASP A 1 244 ? 13.759 -19.618 -17.419 1.00 77.50 244 ASP A N 1
ATOM 1895 C CA . ASP A 1 244 ? 15.074 -19.195 -17.932 1.00 77.50 244 ASP A CA 1
ATOM 1896 C C . ASP A 1 244 ? 15.115 -19.071 -19.473 1.00 77.50 244 ASP A C 1
ATOM 1898 O O . ASP A 1 244 ? 16.107 -18.626 -20.045 1.00 77.50 244 ASP A O 1
ATOM 1902 N N . ILE A 1 245 ? 14.046 -19.479 -20.173 1.00 82.50 245 ILE A N 1
ATOM 1903 C CA . ILE A 1 245 ? 13.874 -19.278 -21.624 1.00 82.50 245 ILE A CA 1
ATOM 1904 C C . ILE A 1 245 ? 13.647 -17.797 -21.963 1.00 82.50 245 ILE A C 1
ATOM 1906 O O . ILE A 1 245 ? 13.971 -17.351 -23.069 1.00 82.50 245 ILE A O 1
ATOM 1910 N N . CYS A 1 246 ? 13.076 -17.035 -21.032 1.00 7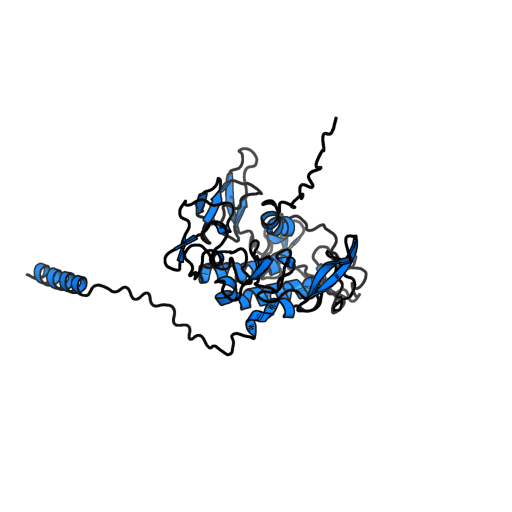9.69 246 CYS A N 1
ATOM 1911 C CA . CYS A 1 246 ? 12.867 -15.608 -21.209 1.00 79.69 246 CYS A CA 1
ATOM 1912 C C . CYS A 1 246 ? 14.184 -14.846 -21.035 1.00 79.69 246 CYS A C 1
ATOM 1914 O O . CYS A 1 246 ? 15.016 -15.219 -20.215 1.00 79.69 246 CYS A O 1
ATOM 1916 N N . ASP A 1 247 ? 14.384 -13.782 -21.822 1.00 78.50 247 ASP A N 1
ATOM 1917 C CA . ASP A 1 247 ? 15.517 -12.884 -21.587 1.00 78.50 247 ASP A CA 1
ATOM 1918 C C . ASP A 1 247 ? 15.414 -12.213 -20.208 1.00 78.50 247 ASP A C 1
ATOM 1920 O O . ASP A 1 247 ? 14.346 -12.189 -19.596 1.00 78.50 247 ASP A O 1
ATOM 1924 N N . ASP A 1 248 ? 16.520 -11.635 -19.733 1.00 71.19 248 ASP A N 1
ATOM 1925 C CA . ASP A 1 248 ? 16.606 -10.967 -18.422 1.00 71.19 248 ASP A CA 1
ATOM 1926 C C . ASP A 1 248 ? 15.558 -9.852 -18.235 1.00 71.19 248 ASP A C 1
ATOM 1928 O O . ASP A 1 248 ? 15.273 -9.413 -17.118 1.00 71.19 248 ASP A O 1
ATOM 1932 N N . PHE A 1 249 ? 14.969 -9.385 -19.338 1.00 72.12 249 PHE A N 1
ATOM 1933 C CA . PHE A 1 249 ? 13.958 -8.343 -19.369 1.00 72.12 249 PHE A CA 1
ATOM 1934 C C . PHE A 1 249 ? 12.567 -8.892 -19.613 1.00 72.12 249 PHE A C 1
ATOM 1936 O O . PHE A 1 249 ? 11.676 -8.092 -19.867 1.00 72.12 249 PHE A O 1
ATOM 1943 N N . SER A 1 250 ? 12.349 -10.202 -19.538 1.00 76.81 250 SER A N 1
ATOM 1944 C CA . SER A 1 250 ? 11.082 -10.851 -19.840 1.00 76.81 250 SER A CA 1
ATOM 1945 C C . SER A 1 250 ? 10.623 -11.770 -18.714 1.00 76.81 250 SER A C 1
ATOM 1947 O O . SER A 1 250 ? 11.414 -12.408 -18.032 1.00 76.81 250 SER A O 1
ATOM 1949 N N . ILE A 1 251 ? 9.310 -11.842 -18.515 1.00 76.25 251 ILE A N 1
ATOM 1950 C CA . ILE A 1 251 ? 8.652 -12.778 -17.608 1.00 76.25 251 ILE A CA 1
ATOM 1951 C C . ILE A 1 251 ? 7.802 -13.757 -18.411 1.00 76.25 251 ILE A C 1
ATOM 1953 O O . ILE A 1 251 ? 7.142 -13.384 -19.387 1.00 76.25 251 ILE A O 1
ATOM 1957 N N . CYS A 1 252 ? 7.816 -15.018 -17.988 1.00 76.56 252 CYS A N 1
ATOM 1958 C CA . CYS A 1 252 ? 6.969 -16.038 -18.573 1.00 76.56 252 CYS A CA 1
ATOM 1959 C C . CYS A 1 252 ? 5.517 -15.872 -18.114 1.00 76.56 252 CYS A C 1
ATOM 1961 O O . CYS A 1 252 ? 5.223 -15.951 -16.923 1.00 76.56 252 CYS A O 1
ATOM 1963 N N . SER A 1 253 ? 4.598 -15.682 -19.056 1.00 73.31 253 SER A N 1
ATOM 1964 C CA . SER A 1 253 ? 3.163 -15.765 -18.785 1.00 73.31 253 SER A CA 1
ATOM 1965 C C . SER A 1 253 ? 2.759 -17.215 -18.548 1.00 73.31 253 SER A C 1
ATOM 1967 O O . SER A 1 253 ? 2.996 -18.078 -19.393 1.00 73.31 253 SER A O 1
ATOM 1969 N N . LEU A 1 254 ? 2.109 -17.483 -17.416 1.00 69.19 254 LEU A N 1
ATOM 1970 C CA . LEU A 1 254 ? 1.589 -18.816 -17.106 1.00 69.19 254 LEU A CA 1
ATOM 1971 C C . LEU A 1 254 ? 0.353 -19.183 -17.947 1.00 69.19 254 LEU A C 1
ATOM 1973 O O . LEU A 1 254 ? 0.063 -20.367 -18.097 1.00 69.19 254 LEU A O 1
ATOM 1977 N N . ASP A 1 255 ? -0.347 -18.194 -18.516 1.00 69.00 255 ASP A N 1
ATOM 1978 C CA . ASP A 1 255 ? -1.597 -18.403 -19.260 1.00 69.00 255 ASP A CA 1
ATOM 1979 C C . ASP A 1 255 ? -1.358 -18.956 -20.672 1.00 69.00 255 ASP A C 1
ATOM 1981 O O . ASP A 1 255 ? -2.077 -19.836 -21.144 1.00 69.00 255 ASP A O 1
ATOM 1985 N N . ASP A 1 256 ? -0.359 -18.422 -21.374 1.00 75.81 256 ASP A N 1
ATOM 1986 C CA . ASP A 1 256 ? -0.068 -18.760 -22.772 1.00 75.81 256 ASP A CA 1
ATOM 1987 C C . ASP A 1 256 ? 1.383 -19.189 -23.010 1.00 75.81 256 ASP A C 1
ATOM 1989 O O . ASP A 1 256 ? 1.757 -19.518 -24.139 1.00 75.81 256 ASP A O 1
ATOM 1993 N N . GLY A 1 257 ? 2.201 -19.199 -21.957 1.00 78.38 257 GLY A N 1
ATOM 1994 C CA . GLY A 1 257 ? 3.581 -19.645 -22.005 1.00 78.38 257 GLY A CA 1
ATOM 1995 C C . GLY A 1 257 ? 4.492 -18.794 -22.865 1.00 78.38 257 GLY A C 1
ATOM 1996 O O . GLY A 1 257 ? 5.489 -19.316 -23.355 1.00 78.38 257 GLY A O 1
ATOM 1997 N N . LYS A 1 258 ? 4.161 -17.523 -23.092 1.00 81.12 258 LYS A N 1
ATOM 1998 C CA . LYS A 1 258 ? 5.019 -16.600 -23.842 1.00 81.12 258 LYS A CA 1
ATOM 1999 C C . LYS A 1 258 ? 5.828 -15.718 -22.904 1.00 81.12 258 LYS A C 1
ATOM 2001 O O . LYS A 1 258 ? 5.363 -15.338 -21.831 1.00 81.12 258 LYS A O 1
ATOM 2006 N N . CYS A 1 259 ? 7.022 -15.351 -23.351 1.00 77.62 259 CYS A N 1
ATOM 2007 C CA . CYS A 1 259 ? 7.830 -14.334 -22.700 1.00 77.62 259 CYS A CA 1
ATOM 2008 C C . CYS A 1 259 ? 7.279 -12.951 -23.051 1.00 77.62 259 CYS A C 1
ATOM 2010 O O . CYS A 1 259 ? 7.243 -12.553 -24.217 1.00 77.62 259 CYS A O 1
ATOM 2012 N N . TYR A 1 260 ? 6.836 -12.222 -22.038 1.00 73.12 260 TYR A N 1
ATOM 2013 C CA . TYR A 1 260 ? 6.458 -10.821 -22.158 1.00 73.12 260 TYR A CA 1
ATOM 2014 C C . TYR A 1 260 ? 7.552 -9.980 -21.545 1.00 73.12 260 TYR A C 1
ATOM 2016 O O . TYR A 1 260 ? 8.084 -10.380 -20.517 1.00 73.12 260 TYR A O 1
ATOM 2024 N N . LEU A 1 261 ? 7.830 -8.800 -22.111 1.00 71.44 261 LEU A N 1
ATOM 2025 C CA . LEU A 1 261 ? 8.688 -7.827 -21.441 1.00 71.44 261 LEU A CA 1
ATOM 2026 C C . LEU A 1 261 ? 8.228 -7.712 -19.986 1.00 71.44 261 LEU A C 1
ATOM 2028 O O . LEU A 1 261 ? 7.061 -7.401 -19.713 1.00 71.44 261 LEU A O 1
ATOM 2032 N N . ASN A 1 262 ? 9.153 -7.988 -19.081 1.00 68.88 262 ASN A N 1
ATOM 2033 C CA . ASN A 1 262 ? 9.092 -7.754 -17.663 1.00 68.88 262 ASN A CA 1
ATOM 2034 C C . ASN A 1 262 ? 9.043 -6.243 -17.444 1.00 68.88 262 ASN A C 1
ATOM 2036 O O . ASN A 1 262 ? 9.975 -5.580 -16.999 1.00 68.88 262 ASN A O 1
ATOM 2040 N N . LEU A 1 263 ? 7.888 -5.688 -17.787 1.00 59.19 263 LEU A N 1
ATOM 2041 C CA . LEU A 1 263 ? 7.500 -4.315 -17.550 1.00 59.19 263 LEU A CA 1
ATOM 2042 C C . LEU A 1 263 ? 7.335 -4.049 -16.049 1.00 59.19 263 LEU A C 1
ATOM 2044 O O . LEU A 1 263 ? 6.801 -2.998 -15.713 1.00 59.19 263 LEU A O 1
ATOM 2048 N N . MET A 1 264 ? 7.726 -4.971 -15.154 1.00 53.03 264 MET A N 1
ATOM 2049 C CA . MET A 1 264 ? 7.480 -4.869 -13.719 1.00 53.03 264 MET A CA 1
ATOM 2050 C C . MET A 1 264 ? 7.867 -3.518 -13.152 1.00 53.03 264 MET A C 1
ATOM 2052 O O . MET A 1 264 ? 6.980 -2.931 -12.557 1.00 53.03 2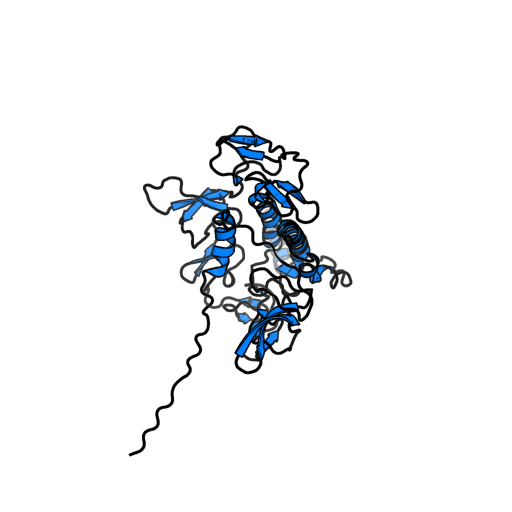64 MET A O 1
ATOM 2056 N N . PRO A 1 265 ? 9.062 -2.945 -13.388 1.00 52.19 265 PRO A N 1
ATOM 2057 C CA . PRO A 1 265 ? 9.376 -1.649 -12.800 1.00 52.19 265 PRO A CA 1
ATOM 2058 C C . PRO A 1 265 ? 8.424 -0.555 -13.295 1.00 52.19 265 PRO A C 1
ATOM 2060 O O . PRO A 1 265 ? 7.917 0.220 -12.497 1.00 52.19 265 PRO A O 1
ATOM 2063 N N . ASN A 1 266 ? 8.093 -0.526 -14.592 1.00 48.28 266 ASN A N 1
ATOM 2064 C CA . ASN A 1 266 ? 7.445 0.634 -15.212 1.00 48.28 266 ASN A CA 1
ATOM 2065 C C . ASN A 1 266 ? 5.939 0.535 -15.463 1.00 48.28 266 ASN A C 1
ATOM 2067 O O . ASN A 1 266 ? 5.277 1.566 -15.452 1.00 48.28 266 ASN A O 1
ATOM 2071 N N . LYS A 1 267 ? 5.343 -0.656 -15.602 1.00 53.16 267 LYS A N 1
ATOM 2072 C CA . LYS A 1 267 ? 3.889 -0.814 -15.427 1.00 53.16 267 LYS A CA 1
ATOM 2073 C C . LYS A 1 267 ? 3.533 -0.623 -13.961 1.00 53.16 267 LYS A C 1
ATOM 2075 O O . LYS A 1 267 ? 2.595 0.112 -13.687 1.00 53.16 267 LYS A O 1
ATOM 2080 N N . TYR A 1 268 ? 4.301 -1.203 -13.033 1.00 55.97 268 TYR A N 1
ATOM 2081 C CA . TYR A 1 268 ? 4.135 -0.910 -11.610 1.00 55.97 268 TYR A CA 1
ATOM 2082 C C . TYR A 1 268 ? 4.272 0.585 -11.357 1.00 55.97 268 TYR A C 1
ATOM 2084 O O . TYR A 1 268 ? 3.356 1.144 -10.778 1.00 55.97 268 TYR A O 1
ATOM 2092 N N . LEU A 1 269 ? 5.316 1.257 -11.865 1.00 61.03 269 LEU A N 1
ATOM 2093 C CA . LEU A 1 269 ? 5.426 2.708 -11.709 1.00 61.03 269 LEU A CA 1
ATOM 2094 C C . LEU A 1 269 ? 4.302 3.471 -12.412 1.00 61.03 269 LEU A C 1
ATOM 2096 O O . LEU A 1 269 ? 3.803 4.430 -11.853 1.00 61.03 269 LEU A O 1
ATOM 2100 N N . HIS A 1 270 ? 3.843 3.062 -13.593 1.00 64.44 270 HIS A N 1
ATOM 2101 C CA . HIS A 1 270 ? 2.736 3.729 -14.284 1.00 64.44 270 HIS A CA 1
ATOM 2102 C C . HIS A 1 270 ? 1.395 3.570 -13.550 1.00 64.44 270 HIS A C 1
ATOM 2104 O O . HIS A 1 270 ? 0.583 4.491 -13.511 1.00 64.44 270 HIS A O 1
ATOM 2110 N N . TYR A 1 271 ? 1.146 2.420 -12.933 1.00 63.44 271 TYR A N 1
ATOM 2111 C CA . TYR A 1 271 ? -0.062 2.205 -12.141 1.00 63.44 271 TYR A CA 1
ATOM 2112 C C . TYR A 1 271 ? 0.070 2.748 -10.721 1.00 63.44 271 TYR A C 1
ATOM 2114 O O . TYR A 1 271 ? -0.903 3.289 -10.209 1.00 63.44 271 TYR A O 1
ATOM 2122 N N . ALA A 1 272 ? 1.265 2.720 -10.133 1.00 65.69 272 ALA A N 1
ATOM 2123 C CA . ALA A 1 272 ? 1.608 3.518 -8.965 1.00 65.69 272 ALA A CA 1
ATOM 2124 C C . ALA A 1 272 ? 1.391 5.006 -9.282 1.00 65.69 272 ALA A C 1
ATOM 2126 O O . ALA A 1 272 ? 0.845 5.718 -8.448 1.00 65.69 272 ALA A O 1
ATOM 2127 N N . ASN A 1 273 ? 1.689 5.459 -10.509 1.00 70.38 273 ASN A N 1
ATOM 2128 C CA . ASN A 1 273 ? 1.366 6.805 -10.978 1.00 70.38 273 ASN A CA 1
ATOM 2129 C C . ASN A 1 273 ? -0.124 7.069 -10.894 1.00 70.38 273 ASN A C 1
ATOM 2131 O O . ASN A 1 273 ? -0.535 8.018 -10.237 1.00 70.38 273 ASN A O 1
ATOM 2135 N N . PHE A 1 274 ? -0.948 6.227 -11.513 1.00 72.88 274 PHE A N 1
ATOM 2136 C CA . PHE A 1 274 ? -2.402 6.375 -11.424 1.00 72.88 274 PHE A CA 1
ATOM 2137 C C . PHE A 1 274 ? -2.918 6.347 -9.986 1.00 72.88 274 PHE A C 1
ATOM 2139 O O . PHE A 1 274 ? -3.747 7.174 -9.612 1.00 72.88 274 PHE A O 1
ATOM 2146 N N . TYR A 1 275 ? -2.379 5.438 -9.184 1.00 74.69 275 TYR A N 1
ATOM 2147 C CA . TYR A 1 275 ? -2.693 5.266 -7.779 1.00 74.69 275 TYR A CA 1
ATOM 2148 C C . TYR A 1 275 ? -2.401 6.532 -6.964 1.00 74.69 275 TYR A C 1
ATOM 2150 O O . TYR A 1 275 ? -3.328 7.098 -6.385 1.00 74.69 275 TYR A O 1
ATOM 2158 N N . GLN A 1 276 ? -1.160 7.039 -6.949 1.00 77.69 276 GLN A N 1
ATOM 2159 C CA . GLN A 1 276 ? -0.854 8.222 -6.136 1.00 77.69 276 GLN A CA 1
ATOM 2160 C C . GLN A 1 276 ? -1.454 9.481 -6.768 1.00 77.69 276 GLN A C 1
ATOM 2162 O O . GLN A 1 276 ? -1.909 10.348 -6.033 1.00 77.69 276 GLN A O 1
ATOM 2167 N N . ASN A 1 277 ? -1.580 9.565 -8.100 1.00 83.69 277 ASN A N 1
ATOM 2168 C CA . ASN A 1 277 ? -2.327 10.651 -8.744 1.00 83.69 277 ASN A CA 1
ATOM 2169 C C . ASN A 1 277 ? -3.768 10.714 -8.237 1.00 83.69 277 ASN A C 1
ATOM 2171 O O . ASN A 1 277 ? -4.283 11.808 -8.014 1.00 83.69 277 ASN A O 1
ATOM 2175 N N . CYS A 1 278 ? -4.414 9.565 -8.032 1.00 88.19 278 CYS A N 1
ATOM 2176 C CA . CYS A 1 278 ? -5.739 9.530 -7.434 1.00 88.19 278 CYS A CA 1
ATOM 2177 C C . CYS A 1 278 ? -5.714 10.026 -5.981 1.00 88.19 278 CYS A C 1
ATOM 2179 O O . CYS A 1 278 ? -6.484 10.929 -5.646 1.00 88.19 278 CYS A O 1
ATOM 2181 N N . LEU A 1 279 ? -4.784 9.526 -5.154 1.00 87.38 279 LEU A N 1
ATOM 2182 C CA . LEU A 1 279 ? -4.610 9.999 -3.774 1.00 87.38 279 LEU A CA 1
ATOM 2183 C C . LEU A 1 279 ? -4.448 11.521 -3.718 1.00 87.38 279 LEU A C 1
ATOM 2185 O O . LEU A 1 279 ? -5.168 12.187 -2.982 1.00 87.38 279 LEU A O 1
ATOM 2189 N N . PHE A 1 280 ? -3.568 12.090 -4.546 1.00 87.12 280 PHE A N 1
ATOM 2190 C CA . PHE A 1 280 ? -3.324 13.532 -4.604 1.00 87.12 280 PHE A CA 1
ATOM 2191 C C . PHE A 1 280 ? -4.519 14.320 -5.117 1.00 87.12 280 PHE A C 1
ATOM 2193 O O . PHE A 1 280 ? -4.827 15.383 -4.579 1.00 87.12 280 PHE A O 1
ATOM 2200 N N . LYS A 1 281 ? -5.198 13.814 -6.150 1.00 90.81 281 LYS A N 1
ATOM 2201 C CA . LYS A 1 281 ? -6.375 14.462 -6.734 1.00 90.81 281 LYS A CA 1
ATOM 2202 C C . LYS A 1 281 ? -7.506 14.601 -5.717 1.00 90.81 281 LYS A C 1
ATOM 2204 O O . LYS A 1 281 ? -8.187 15.623 -5.722 1.00 90.81 281 LYS A O 1
ATOM 2209 N N . TYR A 1 282 ? -7.704 13.588 -4.877 1.00 91.50 282 TYR A N 1
ATOM 2210 C CA . TYR A 1 282 ? -8.767 13.561 -3.869 1.00 91.50 282 TYR A CA 1
ATOM 2211 C C . TYR A 1 282 ? -8.277 13.875 -2.450 1.00 91.50 282 TYR A C 1
ATOM 2213 O O . TYR A 1 282 ? -9.071 13.837 -1.518 1.00 91.50 282 TYR A O 1
ATOM 2221 N N . ASN A 1 283 ? -6.996 14.228 -2.296 1.00 90.44 283 ASN A N 1
ATOM 2222 C CA . ASN A 1 283 ? -6.337 14.475 -1.015 1.00 90.44 283 ASN A CA 1
ATOM 2223 C C . ASN A 1 283 ? -6.550 13.343 0.013 1.00 90.44 283 ASN A C 1
ATOM 2225 O O . ASN A 1 283 ? -6.741 13.605 1.197 1.00 90.44 283 ASN A O 1
ATOM 2229 N N . CYS A 1 284 ? -6.537 12.091 -0.449 1.00 90.62 284 CYS A N 1
ATOM 2230 C CA . CYS A 1 284 ? -6.679 10.920 0.410 1.00 90.62 284 CYS A CA 1
ATOM 2231 C C . CYS A 1 284 ? -5.332 10.569 1.038 1.00 90.62 284 CYS A C 1
ATOM 2233 O O . CYS A 1 284 ? -4.431 10.124 0.324 1.00 90.62 284 CYS A O 1
ATOM 2235 N N . SER A 1 285 ? -5.193 10.721 2.354 1.00 88.69 285 SER A N 1
ATOM 2236 C CA . SER A 1 285 ? -4.007 10.207 3.050 1.00 88.69 285 SER A CA 1
ATOM 2237 C C . SER A 1 285 ? -4.086 8.685 3.184 1.00 88.69 285 SER A C 1
ATOM 2239 O O . SER A 1 285 ? -5.157 8.080 3.083 1.00 88.69 285 SER A O 1
ATOM 2241 N N . ILE A 1 286 ? -2.935 8.047 3.386 1.00 84.56 286 ILE A N 1
ATOM 2242 C CA . ILE A 1 286 ? -2.887 6.606 3.632 1.00 84.56 286 ILE A CA 1
ATOM 2243 C C . ILE A 1 286 ? -3.331 6.356 5.079 1.00 84.56 286 ILE A C 1
ATOM 2245 O O . ILE A 1 286 ? -2.956 7.103 5.978 1.00 84.56 286 ILE A O 1
ATOM 2249 N N . VAL A 1 287 ? -4.130 5.311 5.282 1.00 91.56 287 VAL A N 1
ATOM 2250 C CA . VAL A 1 287 ? -4.645 4.846 6.581 1.00 91.56 287 VAL A CA 1
ATOM 2251 C C . VAL A 1 287 ? -4.372 3.349 6.716 1.00 91.56 287 VAL A C 1
ATOM 2253 O O . VAL A 1 287 ? -4.209 2.662 5.700 1.00 91.56 287 VAL A O 1
ATOM 2256 N N . GLU A 1 288 ? -4.342 2.830 7.941 1.00 92.12 288 GLU A N 1
ATOM 2257 C CA . GLU A 1 288 ? -4.052 1.423 8.235 1.00 92.12 288 GLU A CA 1
ATOM 2258 C C . GLU A 1 288 ? -5.063 0.511 7.537 1.00 92.12 288 GLU A C 1
ATOM 2260 O O . GLU A 1 288 ? -4.685 -0.424 6.829 1.00 92.12 288 GLU A O 1
ATOM 2265 N N . ASN A 1 289 ? -6.354 0.842 7.636 1.00 93.19 289 ASN A N 1
ATOM 2266 C CA . ASN A 1 289 ? -7.417 0.140 6.929 1.00 93.19 289 ASN A CA 1
ATOM 2267 C C . ASN A 1 289 ? -7.774 0.828 5.608 1.00 93.19 289 ASN A C 1
ATOM 2269 O O . ASN A 1 289 ? -8.928 1.184 5.344 1.00 93.19 289 ASN A O 1
ATOM 2273 N N . SER A 1 290 ? -6.775 1.023 4.747 1.00 89.94 290 SER A N 1
ATOM 2274 C CA . SER A 1 290 ? -6.980 1.645 3.431 1.00 89.94 290 SER A CA 1
ATOM 2275 C C . SER A 1 290 ? -8.039 0.912 2.608 1.00 89.94 290 SER A C 1
ATOM 2277 O O . SER A 1 290 ? -8.793 1.548 1.882 1.00 89.94 290 SER A O 1
ATOM 2279 N N . ARG A 1 291 ? -8.181 -0.406 2.780 1.00 88.44 291 ARG A N 1
ATOM 2280 C CA . ARG A 1 291 ? -9.156 -1.244 2.064 1.00 88.44 291 ARG A CA 1
ATOM 2281 C C . ARG A 1 291 ? -10.583 -1.171 2.604 1.00 88.44 291 ARG A C 1
ATOM 2283 O O . ARG A 1 291 ? -11.460 -1.788 2.008 1.00 88.44 291 ARG A O 1
ATOM 2290 N N . SER A 1 292 ? -10.832 -0.460 3.702 1.00 92.62 292 SER A N 1
ATOM 2291 C CA . SER A 1 292 ? -12.188 -0.237 4.207 1.00 92.62 292 SER A CA 1
ATOM 2292 C C . SER A 1 292 ? -13.078 0.374 3.124 1.00 92.62 292 SER A C 1
ATOM 2294 O O . SER A 1 292 ? -12.618 1.285 2.437 1.00 92.62 292 SER A O 1
ATOM 2296 N N . PRO A 1 293 ? -14.363 -0.005 2.998 1.00 90.81 293 PRO A N 1
ATOM 2297 C CA . PRO A 1 293 ? -15.298 0.713 2.123 1.00 90.81 293 PRO A CA 1
ATOM 2298 C C . PRO A 1 293 ? -15.454 2.193 2.502 1.00 90.81 293 PRO A C 1
ATOM 2300 O O . PRO A 1 293 ? -15.883 3.002 1.678 1.00 90.81 293 PRO A O 1
ATOM 2303 N N . ASN A 1 294 ? -15.127 2.548 3.747 1.00 94.56 294 ASN A N 1
ATOM 2304 C CA . ASN A 1 294 ? -15.322 3.885 4.286 1.00 94.56 294 ASN A CA 1
ATOM 2305 C C . ASN A 1 294 ? -14.094 4.784 4.141 1.00 94.56 294 ASN A C 1
ATOM 2307 O O . ASN A 1 294 ? -14.233 5.996 4.325 1.00 94.56 294 ASN A O 1
ATOM 2311 N N . SER A 1 295 ? -12.934 4.232 3.788 1.00 94.25 295 SER A N 1
ATOM 2312 C CA . SER A 1 295 ? -11.727 5.028 3.586 1.00 94.25 295 SER A CA 1
ATOM 2313 C C . SER A 1 295 ? -11.879 5.962 2.382 1.00 94.25 295 SER A C 1
ATOM 2315 O O . SER A 1 295 ? -12.553 5.636 1.396 1.00 94.25 295 SER A O 1
ATOM 2317 N N . CYS A 1 296 ? -11.225 7.128 2.430 1.00 93.19 296 CYS A N 1
ATOM 2318 C CA . CYS A 1 296 ? -11.116 8.019 1.266 1.00 93.19 296 CYS A CA 1
ATOM 2319 C C . CYS A 1 296 ? -10.605 7.245 0.040 1.00 93.19 296 CYS A C 1
ATOM 2321 O O . CYS A 1 296 ? -11.139 7.336 -1.067 1.00 93.19 296 CYS A O 1
ATOM 2323 N N . PHE A 1 297 ? -9.625 6.385 0.294 1.00 88.56 297 PHE A N 1
ATOM 2324 C CA . PHE A 1 297 ? -9.014 5.492 -0.668 1.00 88.56 297 PHE A CA 1
ATOM 2325 C C . PHE A 1 297 ? -10.009 4.632 -1.457 1.00 88.56 297 PHE A C 1
ATOM 2327 O O . PHE A 1 297 ? -10.066 4.726 -2.684 1.00 88.56 297 PHE A O 1
ATOM 2334 N N . SER A 1 298 ? -10.822 3.816 -0.786 1.00 88.75 298 SER A N 1
ATOM 2335 C CA . SER A 1 298 ? -11.770 2.929 -1.470 1.00 88.75 298 SER A CA 1
ATOM 2336 C C . SER A 1 298 ? -12.906 3.707 -2.128 1.00 88.75 298 SER A C 1
ATOM 2338 O O . SER A 1 298 ? -13.387 3.314 -3.195 1.00 88.75 298 SER A O 1
ATOM 2340 N N . LYS A 1 299 ? -13.314 4.833 -1.531 1.00 91.12 299 LYS A N 1
ATOM 2341 C CA . LYS A 1 299 ? -14.374 5.696 -2.070 1.00 91.12 299 LYS A CA 1
ATOM 2342 C C . LYS A 1 299 ? -13.997 6.310 -3.413 1.00 91.12 299 LYS A C 1
ATOM 2344 O O . LYS A 1 299 ? -14.826 6.319 -4.321 1.00 91.12 299 LYS A O 1
ATOM 2349 N N . TYR A 1 300 ? -12.768 6.808 -3.548 1.00 91.88 300 TYR A N 1
ATOM 2350 C CA . TYR A 1 300 ? -12.387 7.619 -4.708 1.00 91.88 300 TYR A CA 1
ATOM 2351 C C . TYR A 1 300 ? -11.401 6.946 -5.663 1.00 91.88 300 TYR A C 1
ATOM 2353 O O . TYR A 1 300 ? -11.402 7.290 -6.842 1.00 91.88 300 TYR A O 1
ATOM 2361 N N . CYS A 1 301 ? -10.600 5.988 -5.187 1.00 89.75 301 CYS A N 1
ATOM 2362 C CA . CYS A 1 301 ? -9.491 5.403 -5.950 1.00 89.75 301 CYS A CA 1
ATOM 2363 C C . CYS A 1 301 ? -9.629 3.901 -6.223 1.00 89.75 301 CYS A C 1
ATOM 2365 O O . CYS A 1 301 ? -8.741 3.301 -6.833 1.00 89.75 301 CYS A O 1
ATOM 2367 N N . SER A 1 302 ? -10.727 3.266 -5.789 1.00 85.00 302 SER A N 1
ATOM 2368 C CA . SER A 1 302 ? -10.936 1.811 -5.915 1.00 85.00 302 SER A CA 1
ATOM 2369 C C . SER A 1 302 ? -10.798 1.291 -7.342 1.00 85.00 302 SER A C 1
ATOM 2371 O O . SER A 1 302 ? -10.326 0.172 -7.535 1.00 85.00 302 SER A O 1
ATOM 2373 N N . LYS A 1 303 ? -11.159 2.090 -8.353 1.00 84.81 303 LYS A N 1
ATOM 2374 C CA . LYS A 1 303 ? -11.019 1.711 -9.763 1.00 84.81 303 LYS A CA 1
ATOM 2375 C C . LYS A 1 303 ? -9.549 1.558 -10.160 1.00 84.81 303 LYS A C 1
ATOM 2377 O O . LYS A 1 303 ? -9.184 0.528 -10.721 1.00 84.81 303 LYS A O 1
ATOM 2382 N N . GLU A 1 304 ? -8.726 2.558 -9.875 1.00 81.94 304 GLU A N 1
ATOM 2383 C CA . GLU A 1 304 ? -7.302 2.590 -10.207 1.00 81.94 304 GLU A CA 1
ATOM 2384 C C . GLU A 1 304 ? -6.549 1.468 -9.475 1.00 81.94 304 GLU A C 1
ATOM 2386 O O . GLU A 1 304 ? -5.739 0.762 -10.076 1.00 81.94 304 GLU A O 1
ATOM 2391 N N . ILE A 1 305 ? -6.891 1.230 -8.206 1.00 76.25 305 ILE A N 1
ATOM 2392 C CA . ILE A 1 305 ? -6.357 0.128 -7.388 1.00 76.25 305 ILE A CA 1
ATOM 2393 C C . ILE A 1 305 ? -6.722 -1.230 -7.979 1.00 76.25 305 ILE A C 1
ATOM 2395 O O . ILE A 1 305 ? -5.891 -2.134 -8.057 1.00 76.25 305 ILE A O 1
ATOM 2399 N N . CYS A 1 306 ? -7.971 -1.375 -8.411 1.00 77.75 306 CYS A N 1
ATOM 2400 C CA . CYS A 1 306 ? -8.451 -2.573 -9.073 1.00 77.75 306 CYS A CA 1
ATOM 2401 C C . CYS A 1 306 ? -7.670 -2.890 -10.338 1.00 77.75 306 CYS A C 1
ATOM 2403 O O . CYS A 1 306 ? -7.261 -4.030 -10.560 1.00 77.75 306 CYS A O 1
ATOM 2405 N N . GLU A 1 307 ? -7.470 -1.879 -11.178 1.00 77.00 307 GLU A N 1
ATOM 2406 C CA . GLU A 1 307 ? -6.707 -2.021 -12.412 1.00 77.00 307 GLU A CA 1
ATOM 2407 C C . GLU A 1 307 ? -5.261 -2.415 -12.095 1.00 77.00 307 GLU A C 1
ATOM 2409 O O . GLU A 1 307 ? -4.777 -3.411 -12.641 1.00 77.00 307 GLU A O 1
ATOM 2414 N N . TYR A 1 308 ? -4.631 -1.740 -11.129 1.00 76.31 308 TYR A N 1
ATOM 2415 C CA . TYR A 1 308 ? -3.299 -2.074 -10.628 1.00 76.31 308 TYR A CA 1
ATOM 2416 C C . TYR A 1 308 ? -3.193 -3.530 -10.142 1.00 76.31 308 TYR A C 1
ATOM 2418 O O . TYR A 1 308 ? -2.385 -4.300 -10.669 1.00 76.31 308 TYR A O 1
ATOM 2426 N N . HIS A 1 309 ? -4.044 -3.952 -9.200 1.00 73.38 309 HIS A N 1
ATOM 2427 C CA . HIS A 1 309 ? -4.019 -5.315 -8.663 1.00 73.38 309 HIS A CA 1
ATOM 2428 C C . HIS A 1 309 ? -4.375 -6.364 -9.708 1.00 73.38 309 HIS A C 1
ATOM 2430 O O . HIS A 1 309 ? -3.840 -7.469 -9.653 1.00 73.38 309 HIS A O 1
ATOM 2436 N N . SER A 1 310 ? -5.236 -6.047 -10.678 1.00 72.19 310 SER A N 1
ATOM 2437 C CA . SER A 1 310 ? -5.570 -6.988 -11.749 1.00 72.19 310 SER A CA 1
ATOM 2438 C C . SER A 1 310 ? -4.373 -7.296 -12.641 1.00 72.19 310 SER A C 1
ATOM 2440 O O . SER A 1 310 ? -4.196 -8.432 -13.079 1.00 72.19 310 SER A O 1
ATOM 2442 N N . ILE A 1 311 ? -3.526 -6.297 -12.874 1.00 68.56 311 ILE A N 1
ATOM 2443 C CA . ILE A 1 311 ? -2.323 -6.430 -13.689 1.00 68.56 311 ILE A CA 1
ATOM 2444 C C . ILE A 1 311 ? -1.234 -7.122 -12.892 1.00 68.56 311 ILE A C 1
ATOM 2446 O O . ILE A 1 311 ? -0.653 -8.077 -13.400 1.00 68.56 311 ILE A O 1
ATOM 2450 N N . TYR A 1 312 ? -1.031 -6.709 -11.639 1.00 69.12 312 TYR A N 1
ATOM 2451 C CA . TYR A 1 312 ? -0.157 -7.409 -10.702 1.00 69.12 312 TYR A CA 1
ATOM 2452 C C . TYR A 1 312 ? -0.521 -8.899 -10.654 1.00 69.12 312 TYR A C 1
ATOM 2454 O O . TYR A 1 312 ? 0.307 -9.761 -10.924 1.00 69.12 312 TYR A O 1
ATOM 2462 N N . SER A 1 313 ? -1.803 -9.209 -10.471 1.00 67.94 313 SER A N 1
ATOM 2463 C CA . SER A 1 313 ? -2.281 -10.587 -10.406 1.00 67.94 313 SER A CA 1
ATOM 2464 C C . SER A 1 313 ? -2.025 -11.375 -11.688 1.00 67.94 313 SER A C 1
ATOM 2466 O O . SER A 1 313 ? -1.562 -12.505 -11.614 1.00 67.94 313 SER A O 1
ATOM 2468 N N . ARG A 1 314 ? -2.260 -10.794 -12.871 1.00 65.38 314 ARG A N 1
ATOM 2469 C CA . ARG A 1 314 ? -1.951 -11.466 -14.148 1.00 65.38 314 ARG A CA 1
ATOM 2470 C C . ARG A 1 314 ? -0.463 -11.763 -14.304 1.00 65.38 314 ARG A C 1
ATOM 2472 O O . ARG A 1 314 ? -0.105 -12.821 -14.799 1.00 65.38 314 ARG A O 1
ATOM 2479 N N . ILE A 1 315 ? 0.390 -10.828 -13.896 1.00 62.41 315 ILE A N 1
ATOM 2480 C CA . ILE A 1 315 ? 1.841 -10.954 -14.053 1.00 62.41 315 ILE A CA 1
ATOM 2481 C C . ILE A 1 315 ? 2.399 -12.017 -13.103 1.00 62.41 315 ILE A C 1
ATOM 2483 O O . ILE A 1 315 ? 3.213 -12.836 -13.511 1.00 62.41 315 ILE A O 1
ATOM 2487 N N . PHE A 1 316 ? 1.947 -12.022 -11.850 1.00 61.75 316 PHE A N 1
ATOM 2488 C CA . PHE A 1 316 ? 2.430 -12.954 -10.830 1.00 61.75 316 PHE A CA 1
ATOM 2489 C C . PHE A 1 316 ? 1.654 -14.279 -10.800 1.00 61.75 316 PHE A C 1
ATOM 2491 O O . PHE A 1 316 ? 1.878 -15.099 -9.913 1.00 61.75 316 PHE A O 1
ATOM 2498 N N . GLY A 1 317 ? 0.734 -14.500 -11.746 1.00 58.84 317 GLY A N 1
ATOM 2499 C CA . GLY A 1 317 ? -0.103 -15.700 -11.762 1.00 58.84 317 GLY A CA 1
ATOM 2500 C C . GLY A 1 317 ? -1.001 -15.818 -10.530 1.00 58.84 317 GLY A C 1
ATOM 2501 O O . GLY A 1 317 ? -1.322 -16.924 -10.102 1.00 58.84 317 GLY A O 1
ATOM 2502 N N . ILE A 1 318 ? -1.386 -14.688 -9.927 1.00 63.91 318 ILE A N 1
ATOM 2503 C CA . ILE A 1 318 ? -2.256 -14.685 -8.759 1.00 63.91 318 ILE A CA 1
ATOM 2504 C C . ILE A 1 318 ? -3.645 -15.109 -9.203 1.00 63.91 318 ILE A C 1
ATOM 2506 O O . ILE A 1 318 ? -4.311 -14.460 -10.016 1.00 63.91 318 ILE A O 1
ATOM 2510 N N . CYS A 1 319 ? -4.070 -16.224 -8.636 1.00 58.72 319 CYS A N 1
ATOM 2511 C CA . CYS A 1 319 ? -5.351 -16.844 -8.869 1.00 58.72 319 CYS A CA 1
ATOM 2512 C C . CYS A 1 319 ? -6.473 -15.831 -8.637 1.00 58.72 319 CYS A C 1
ATOM 2514 O O . CYS A 1 319 ? -6.687 -15.355 -7.526 1.00 58.72 319 CYS A O 1
ATOM 2516 N N . ASN A 1 320 ? -7.217 -15.531 -9.702 1.00 55.66 320 ASN A N 1
ATOM 2517 C CA . ASN A 1 320 ? -8.456 -14.764 -9.643 1.00 55.66 320 ASN A CA 1
ATOM 2518 C C . ASN A 1 320 ? -8.292 -13.315 -9.128 1.00 55.66 320 ASN A C 1
ATOM 2520 O O . ASN A 1 320 ? -8.809 -12.932 -8.082 1.00 55.66 320 ASN A O 1
ATOM 2524 N N . ALA A 1 321 ? -7.666 -12.465 -9.951 1.00 54.97 321 ALA A N 1
ATOM 2525 C CA . ALA A 1 321 ? -7.579 -11.003 -9.799 1.00 54.97 321 ALA A CA 1
ATOM 2526 C C . ALA A 1 321 ? -8.870 -10.293 -9.324 1.00 54.97 321 ALA A C 1
ATOM 2528 O O . ALA A 1 321 ? -8.809 -9.202 -8.758 1.00 54.97 321 ALA A O 1
ATOM 2529 N N . LYS A 1 322 ? -10.045 -10.888 -9.576 1.00 57.41 322 LYS A N 1
ATOM 2530 C CA . LYS A 1 322 ? -11.353 -10.342 -9.193 1.00 57.41 322 LYS A CA 1
ATOM 2531 C C . LYS A 1 322 ? -11.541 -10.221 -7.679 1.00 57.41 322 LYS A C 1
ATOM 2533 O O . LYS A 1 322 ? -12.285 -9.340 -7.255 1.00 57.41 322 LYS A O 1
ATOM 2538 N N . THR A 1 323 ? -10.854 -11.035 -6.876 1.00 56.31 323 THR A N 1
ATOM 2539 C CA . THR A 1 323 ? -10.980 -11.031 -5.408 1.00 56.31 323 THR A CA 1
ATOM 2540 C C . THR A 1 323 ? -10.624 -9.669 -4.798 1.00 56.31 323 THR A C 1
ATOM 2542 O O . THR A 1 323 ? -11.292 -9.216 -3.872 1.00 56.31 323 THR A O 1
ATOM 2545 N N . 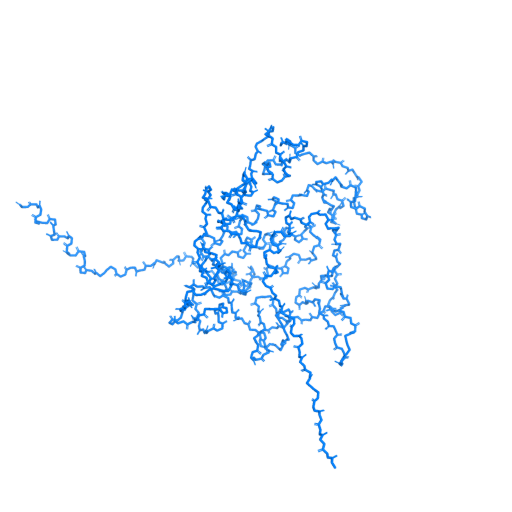TYR A 1 324 ? -9.658 -8.953 -5.384 1.00 56.78 324 TYR A N 1
ATOM 2546 C CA . TYR A 1 324 ? -9.232 -7.624 -4.925 1.00 56.78 324 TYR A CA 1
ATOM 2547 C C . TYR A 1 324 ? -10.205 -6.493 -5.299 1.00 56.78 324 TYR A C 1
ATOM 2549 O O . TYR A 1 324 ? -10.054 -5.372 -4.822 1.00 56.78 324 TYR A O 1
ATOM 2557 N N . CYS A 1 325 ? -11.213 -6.772 -6.132 1.00 66.44 325 CYS A N 1
ATOM 2558 C CA . CYS A 1 325 ? -12.074 -5.760 -6.750 1.00 66.44 325 CYS A CA 1
ATOM 2559 C C . CYS A 1 325 ? -13.507 -5.689 -6.234 1.00 66.44 325 CYS A C 1
ATOM 2561 O O . CYS A 1 325 ? -14.365 -5.056 -6.857 1.00 66.44 325 CYS A O 1
ATOM 2563 N N . ARG A 1 326 ? -13.761 -6.293 -5.072 1.00 59.91 326 ARG A N 1
ATOM 2564 C CA . ARG A 1 326 ? -15.099 -6.464 -4.491 1.00 59.91 326 ARG A CA 1
ATOM 2565 C C . ARG A 1 326 ? -15.900 -5.158 -4.352 1.00 59.91 326 ARG A C 1
ATOM 2567 O O . ARG A 1 326 ? -17.118 -5.178 -4.482 1.00 59.91 326 ARG A O 1
ATOM 2574 N N . TYR A 1 327 ? -15.232 -4.016 -4.177 1.00 54.28 327 TYR A N 1
ATOM 2575 C CA . TYR A 1 327 ? -15.887 -2.721 -3.947 1.00 54.28 327 TYR A CA 1
ATOM 2576 C C . TYR A 1 327 ? -16.524 -2.077 -5.185 1.00 54.28 327 TYR A C 1
ATOM 2578 O O . TYR A 1 327 ? -17.302 -1.132 -5.051 1.00 54.28 327 TYR A O 1
ATOM 2586 N N . LYS A 1 328 ? -16.242 -2.579 -6.394 1.00 47.88 328 LYS A N 1
ATOM 2587 C CA . LYS A 1 328 ? -16.812 -2.008 -7.624 1.00 47.88 328 LYS A CA 1
ATOM 2588 C C . LYS A 1 328 ? -18.281 -2.394 -7.838 1.00 47.88 328 LYS A C 1
ATOM 2590 O O . LYS A 1 328 ? -18.995 -1.679 -8.535 1.00 47.88 328 LYS A O 1
ATOM 2595 N N . GLU A 1 329 ? -18.733 -3.508 -7.263 1.00 46.75 329 GLU A N 1
ATOM 2596 C CA . GLU A 1 329 ? -20.058 -4.067 -7.567 1.00 46.75 329 GLU A CA 1
ATOM 2597 C C . GLU A 1 329 ? -21.137 -3.691 -6.543 1.00 46.75 329 GLU A C 1
ATOM 2599 O O . GLU A 1 329 ? -22.295 -3.575 -6.929 1.00 46.75 329 GLU A O 1
ATOM 2604 N N . SER A 1 330 ? -20.791 -3.383 -5.287 1.00 47.75 330 SER A N 1
ATOM 2605 C CA . SER A 1 330 ? -21.793 -2.988 -4.280 1.00 47.75 330 SER A CA 1
ATOM 2606 C C . SER A 1 330 ? -22.240 -1.523 -4.372 1.00 47.75 330 SER A C 1
ATOM 2608 O O . SER A 1 330 ? -23.318 -1.189 -3.893 1.00 47.75 330 SER A O 1
ATOM 2610 N N . ASN A 1 331 ? -21.442 -0.640 -4.985 1.00 45.09 331 ASN A N 1
ATOM 2611 C CA . ASN A 1 331 ? -21.708 0.807 -4.982 1.00 45.09 331 ASN A CA 1
ATOM 2612 C C . ASN A 1 331 ? -22.393 1.332 -6.255 1.00 45.09 331 ASN A C 1
ATOM 2614 O O . ASN A 1 331 ? -22.818 2.484 -6.281 1.00 45.09 331 ASN A O 1
ATOM 2618 N N . ASN A 1 332 ? -22.569 0.508 -7.294 1.00 42.88 332 ASN A N 1
ATOM 2619 C CA . ASN A 1 332 ? -23.262 0.937 -8.518 1.00 42.88 332 ASN A CA 1
ATOM 2620 C C . ASN A 1 332 ? -24.796 1.020 -8.383 1.00 42.88 332 ASN A C 1
ATOM 2622 O O . ASN A 1 332 ? -25.452 1.458 -9.325 1.00 42.88 332 ASN A O 1
ATOM 2626 N N . GLU A 1 333 ? -25.373 0.691 -7.221 1.00 41.59 333 GLU A N 1
ATOM 2627 C CA . GLU A 1 333 ? -26.782 0.998 -6.910 1.00 41.59 333 GLU A CA 1
ATOM 2628 C C . GLU A 1 333 ? -26.967 2.293 -6.103 1.00 41.59 333 GLU A C 1
ATOM 2630 O O . GLU A 1 333 ? -28.093 2.754 -5.910 1.00 41.59 333 GLU A O 1
ATOM 2635 N N . HIS A 1 334 ? -25.882 2.951 -5.687 1.00 38.47 334 HIS A N 1
ATOM 2636 C CA . HIS A 1 334 ? -25.932 4.308 -5.155 1.00 38.47 334 HIS A CA 1
ATOM 2637 C C . HIS A 1 334 ? -25.114 5.217 -6.055 1.00 38.47 334 HIS A C 1
ATOM 2639 O O . HIS A 1 334 ? -23.947 5.512 -5.809 1.00 38.47 334 HIS A O 1
ATOM 2645 N N . SER A 1 335 ? -25.773 5.684 -7.114 1.00 30.67 335 SER A N 1
ATOM 2646 C CA . SER A 1 335 ? -25.387 6.873 -7.860 1.00 30.67 335 SER A CA 1
ATOM 2647 C C . SER A 1 335 ? -25.276 8.062 -6.900 1.00 30.67 335 SER A C 1
ATOM 2649 O O . SER A 1 335 ? -26.204 8.859 -6.755 1.00 30.67 335 SER A O 1
ATOM 2651 N N . TYR A 1 336 ? -24.129 8.178 -6.233 1.00 37.12 336 TYR A N 1
ATOM 2652 C CA . TYR A 1 336 ? -23.674 9.417 -5.635 1.00 37.12 336 TYR A CA 1
ATOM 2653 C C . TYR A 1 336 ? -23.441 10.376 -6.794 1.00 37.12 336 TYR A C 1
ATOM 2655 O O . TYR A 1 336 ? -22.408 10.362 -7.462 1.00 37.12 336 TYR A O 1
ATOM 2663 N N . SER A 1 337 ? -24.462 11.191 -7.059 1.00 30.42 337 SER A N 1
ATOM 2664 C CA . SER A 1 337 ? -24.300 12.473 -7.724 1.00 30.42 337 SER A CA 1
ATOM 2665 C C . SER A 1 337 ? -23.078 13.137 -7.103 1.00 30.42 337 SER A C 1
ATOM 2667 O O . SER A 1 337 ? -23.099 13.483 -5.922 1.00 30.42 337 SER A O 1
ATOM 2669 N N . SER A 1 338 ? -22.019 13.291 -7.892 1.00 34.06 338 SER A N 1
ATOM 2670 C CA . SER A 1 338 ? -20.831 14.061 -7.559 1.00 34.06 338 SER A CA 1
ATOM 2671 C C . SER A 1 338 ? -21.209 15.537 -7.418 1.00 34.06 338 SER A C 1
ATOM 2673 O O . SER A 1 338 ? -20.889 16.368 -8.266 1.00 34.06 338 SER A O 1
ATOM 2675 N N . GLN A 1 339 ? -21.929 15.876 -6.354 1.00 30.11 339 GLN A N 1
ATOM 2676 C CA . GLN A 1 339 ? -21.873 17.206 -5.791 1.00 30.11 339 GLN A CA 1
ATOM 2677 C C . GLN A 1 339 ? -20.577 17.234 -4.999 1.00 30.11 339 GLN A C 1
ATOM 2679 O O . GLN A 1 339 ? -20.499 16.756 -3.872 1.00 30.11 339 GLN A O 1
ATOM 2684 N N . ILE A 1 340 ? -19.534 17.763 -5.642 1.00 37.25 340 ILE A N 1
ATOM 2685 C CA . ILE A 1 340 ? -18.407 18.364 -4.932 1.00 37.25 340 ILE A CA 1
ATOM 2686 C C . ILE A 1 340 ? -19.035 19.182 -3.798 1.00 37.25 340 ILE A C 1
ATOM 2688 O O . ILE A 1 340 ? -19.941 19.968 -4.103 1.00 37.25 340 ILE A O 1
ATOM 2692 N N . PRO A 1 341 ? -18.635 19.005 -2.527 1.00 33.16 341 PRO A N 1
ATOM 2693 C CA . PRO A 1 341 ? -19.111 19.874 -1.473 1.00 33.16 341 PRO A CA 1
ATOM 2694 C C . PRO A 1 341 ? -18.664 21.279 -1.859 1.00 33.16 341 PRO A C 1
ATOM 2696 O O . PRO A 1 341 ? -17.500 21.650 -1.719 1.00 33.16 341 PRO A O 1
ATOM 2699 N N . SER A 1 342 ? -19.588 22.059 -2.420 1.00 32.72 342 SER A N 1
ATOM 2700 C CA . SER A 1 342 ? -19.444 23.495 -2.465 1.00 32.72 342 SER A CA 1
ATOM 2701 C C . SER A 1 342 ? -19.335 23.869 -1.004 1.00 32.72 342 SER A C 1
ATOM 2703 O O . SER A 1 342 ? -20.331 23.819 -0.280 1.00 32.72 342 SER A O 1
ATOM 2705 N N . SER A 1 343 ? -18.120 24.157 -0.550 1.00 34.78 343 SER A N 1
ATOM 2706 C CA . SER A 1 343 ? -17.898 24.879 0.682 1.00 34.78 343 SER A CA 1
ATOM 2707 C C . SER A 1 343 ? -18.774 26.118 0.577 1.00 34.78 343 SER A C 1
ATOM 2709 O O . SER A 1 343 ? -18.428 27.084 -0.107 1.00 34.78 343 SER A O 1
ATOM 2711 N N . SER A 1 344 ? -19.962 26.062 1.175 1.00 34.91 344 SER A N 1
ATOM 2712 C CA . SER A 1 344 ? -20.796 27.223 1.378 1.00 34.91 344 SER A CA 1
ATOM 2713 C C . SER A 1 344 ? -20.041 28.046 2.403 1.00 34.91 344 SER A C 1
ATOM 2715 O O . SER A 1 344 ? -20.277 27.950 3.608 1.00 34.91 344 SER A O 1
ATOM 2717 N N . ILE A 1 345 ? -19.069 28.818 1.919 1.00 40.00 345 ILE A N 1
ATOM 2718 C CA . ILE A 1 345 ? -18.590 29.994 2.613 1.00 40.00 345 ILE A CA 1
ATOM 2719 C C . ILE A 1 345 ? -19.872 30.787 2.833 1.00 40.00 345 ILE A C 1
ATOM 2721 O O . ILE A 1 345 ? -20.430 31.360 1.897 1.00 40.00 345 ILE A O 1
ATOM 2725 N N . LYS A 1 346 ? -20.401 30.751 4.060 1.00 38.25 346 LYS A N 1
ATOM 2726 C CA . LYS A 1 346 ? -21.369 31.741 4.515 1.00 38.25 346 LYS A CA 1
ATOM 2727 C C . LYS A 1 346 ? -20.611 33.061 4.504 1.00 38.25 346 LYS A C 1
ATOM 2729 O O . LYS A 1 346 ? -20.057 33.477 5.518 1.00 38.25 346 LYS A O 1
ATOM 2734 N N . ILE A 1 347 ? -20.518 33.681 3.329 1.00 45.62 347 ILE A N 1
ATOM 2735 C CA . ILE A 1 347 ? -20.100 35.066 3.200 1.00 45.62 347 ILE A CA 1
ATOM 2736 C C . ILE A 1 347 ? -21.177 35.824 3.954 1.00 45.62 347 ILE A C 1
ATOM 2738 O O . ILE A 1 347 ? -22.321 35.921 3.515 1.00 45.62 347 ILE A O 1
ATOM 2742 N N . ASN A 1 348 ? -20.814 36.255 5.154 1.00 44.66 348 ASN A N 1
ATOM 2743 C CA . ASN A 1 348 ? -21.651 37.070 6.002 1.00 44.66 348 ASN A CA 1
ATOM 2744 C C . ASN A 1 348 ? -22.058 38.287 5.158 1.00 44.66 348 ASN A C 1
ATOM 2746 O O . ASN A 1 348 ? -21.198 39.071 4.750 1.00 44.66 348 ASN A O 1
ATOM 2750 N N . SER A 1 349 ? -23.344 38.407 4.828 1.00 46.38 349 SER A N 1
ATOM 2751 C CA . SER A 1 349 ? -23.886 39.422 3.910 1.00 46.38 349 SER A CA 1
ATOM 2752 C C . SER A 1 349 ? -23.565 40.861 4.342 1.00 46.38 349 SER A C 1
ATOM 2754 O O . SER A 1 349 ? -23.631 41.785 3.537 1.00 46.38 349 SER A O 1
ATOM 2756 N N . SER A 1 350 ? -23.123 41.046 5.586 1.00 51.91 350 SER A N 1
ATOM 2757 C CA . SER A 1 350 ? -22.595 42.296 6.128 1.00 51.91 350 SER A CA 1
ATOM 2758 C C . SER A 1 350 ? -21.280 42.764 5.480 1.00 51.91 350 SER A C 1
ATOM 2760 O O . SER A 1 350 ? -21.024 43.964 5.459 1.00 51.91 350 SER A O 1
ATOM 2762 N N . LEU A 1 351 ? -20.451 41.869 4.920 1.00 52.66 351 LEU A N 1
ATOM 2763 C CA . LEU A 1 351 ? -19.173 42.260 4.300 1.00 52.66 351 LEU A CA 1
ATOM 2764 C C . LEU A 1 351 ? -19.352 42.837 2.884 1.00 52.66 351 LEU A C 1
ATOM 2766 O O . LEU A 1 351 ? -18.607 43.727 2.486 1.00 52.66 351 LEU A O 1
ATOM 2770 N N . MET A 1 352 ? -20.370 42.387 2.141 1.00 52.16 352 MET A N 1
ATOM 2771 C CA . MET A 1 352 ? -20.687 42.911 0.801 1.00 52.16 352 MET A CA 1
ATOM 2772 C C . MET A 1 352 ? -21.200 44.361 0.848 1.00 52.16 352 MET A C 1
ATOM 2774 O O . MET A 1 352 ? -20.891 45.145 -0.045 1.00 52.16 352 MET A O 1
ATOM 2778 N N . LEU A 1 353 ? -21.900 44.756 1.920 1.00 55.12 353 LEU A N 1
ATOM 2779 C CA . LEU A 1 353 ? -22.372 46.137 2.095 1.00 55.12 353 LEU A CA 1
ATOM 2780 C C . LEU A 1 353 ? -21.233 47.138 2.368 1.00 55.12 353 LEU A C 1
ATOM 2782 O O . LEU A 1 353 ? -21.332 48.296 1.961 1.00 55.12 353 LEU A O 1
ATOM 2786 N N . LEU A 1 354 ? -20.135 46.696 2.994 1.00 56.69 354 LEU A N 1
ATOM 2787 C CA . LEU A 1 354 ? -18.959 47.536 3.263 1.00 56.69 354 LEU A CA 1
ATOM 2788 C C . LEU A 1 354 ? -18.139 47.842 2.000 1.00 56.69 354 LEU A C 1
ATOM 2790 O O . LEU A 1 354 ? -17.557 48.919 1.897 1.00 56.69 354 LEU A O 1
ATOM 2794 N N . PHE A 1 355 ? -18.129 46.945 1.010 1.00 55.81 355 PHE A N 1
ATOM 2795 C CA . PHE A 1 355 ? -17.453 47.215 -0.262 1.00 55.81 355 PHE A CA 1
ATOM 2796 C C . PHE A 1 355 ? -18.270 48.131 -1.181 1.00 55.81 355 PHE A C 1
ATOM 2798 O O . PHE A 1 355 ? -17.686 48.954 -1.883 1.00 55.81 355 PHE A O 1
ATOM 2805 N N . SER A 1 356 ? -19.606 48.082 -1.131 1.00 56.84 356 SER A N 1
ATOM 2806 C CA . SER A 1 356 ? -20.445 49.013 -1.899 1.00 56.84 356 SER A CA 1
ATOM 2807 C C . SER A 1 356 ? -20.386 50.461 -1.394 1.00 56.84 356 SER A C 1
ATOM 2809 O O . SER A 1 356 ? -20.482 51.385 -2.198 1.00 56.84 356 SER A O 1
ATOM 2811 N N . SER A 1 357 ? -20.184 50.691 -0.093 1.00 53.66 357 SER A N 1
ATOM 2812 C CA . SER A 1 357 ? -20.063 52.050 0.458 1.00 53.66 357 SER A CA 1
ATOM 2813 C C . SER A 1 357 ? -18.677 52.668 0.244 1.00 53.66 357 SER A C 1
ATOM 2815 O O . SER A 1 357 ? -18.584 53.884 0.079 1.00 53.66 357 SER A O 1
ATOM 2817 N N . LEU A 1 358 ? -17.613 51.859 0.151 1.00 56.41 358 LEU A N 1
ATOM 2818 C CA . LEU A 1 358 ? -16.268 52.362 -0.158 1.00 56.41 358 LEU A CA 1
ATOM 2819 C C . LEU A 1 358 ? -16.158 52.919 -1.589 1.00 56.41 358 LEU A C 1
ATOM 2821 O O . LEU A 1 358 ? -15.457 53.904 -1.811 1.00 56.41 358 LEU A O 1
ATOM 2825 N N . PHE A 1 359 ? -16.887 52.344 -2.551 1.00 55.91 359 PHE A N 1
ATOM 2826 C CA . PHE A 1 359 ? -16.899 52.842 -3.932 1.00 55.91 359 PHE A CA 1
ATOM 2827 C C . PHE A 1 359 ? -17.621 54.187 -4.084 1.00 55.91 359 PHE A C 1
ATOM 2829 O O . PHE A 1 359 ? -17.231 54.991 -4.927 1.00 55.91 359 PHE A O 1
ATOM 2836 N N . ILE A 1 360 ? -18.623 54.478 -3.250 1.00 62.41 360 ILE A N 1
ATOM 2837 C CA . ILE A 1 360 ? -19.341 55.763 -3.299 1.00 62.41 360 ILE A CA 1
ATOM 2838 C C . ILE A 1 360 ? -18.472 56.901 -2.738 1.00 62.41 360 ILE A C 1
ATOM 2840 O O . ILE A 1 360 ? -18.534 58.016 -3.244 1.00 62.41 360 ILE A O 1
ATOM 2844 N N . ILE A 1 361 ? -17.605 56.619 -1.759 1.00 64.00 361 ILE A N 1
ATOM 2845 C CA . ILE A 1 361 ? -16.690 57.619 -1.176 1.00 64.00 361 ILE A CA 1
ATOM 2846 C C . ILE A 1 361 ? -15.498 57.916 -2.101 1.00 64.00 361 ILE A C 1
ATOM 2848 O O . ILE A 1 361 ? -14.959 59.011 -2.063 1.00 64.00 361 ILE A O 1
ATOM 2852 N N . LEU A 1 362 ? -15.105 56.976 -2.965 1.00 56.16 362 LEU A N 1
ATOM 2853 C CA . LEU A 1 362 ? -14.053 57.185 -3.973 1.00 56.16 362 LEU A CA 1
ATOM 2854 C C . LEU A 1 362 ? -14.558 57.841 -5.274 1.00 56.16 362 LEU A C 1
ATOM 2856 O O . LEU A 1 362 ? -13.756 58.106 -6.166 1.00 56.16 362 LEU A O 1
ATOM 2860 N N . SER A 1 363 ? -15.867 58.087 -5.387 1.00 58.75 363 SER A N 1
ATOM 2861 C CA . SER A 1 363 ? -16.516 58.665 -6.578 1.00 58.75 363 SER A CA 1
ATOM 2862 C C . SER A 1 363 ? -17.043 60.096 -6.370 1.00 58.75 363 SER A C 1
ATOM 2864 O O . SER A 1 363 ? -17.680 60.642 -7.272 1.00 58.75 363 SER A O 1
ATOM 2866 N N . LEU A 1 364 ? -16.803 60.684 -5.194 1.00 58.50 364 LEU A N 1
ATOM 2867 C CA . LEU A 1 364 ? -17.081 62.077 -4.816 1.00 58.50 364 LEU A CA 1
ATOM 2868 C C . LEU A 1 364 ? -15.756 62.755 -4.472 1.00 58.50 364 LEU A C 1
ATOM 2870 O O . LEU A 1 364 ? -15.611 63.946 -4.827 1.00 58.50 364 LEU A O 1
#

Secondary structure (DSSP, 8-state):
-----PPP---------THHHHHHHHHHHH-TTS--PPPEE--TTSEE-TTTEEPPTTEEEEEEEETTEEEEEEEEEPB-TT-B-SSGGGB-TT-EEETTTTEEE--S-B-TTSB-SSGGGB-TT-EEETTEEE-TT-B-SSGGGS-TTEEEETTEEEEPBPTT-EEE-BTTB--BPTTEEEE-S-GGG-SEEEEEESS--BPTT-B-SSGGGB-GGGTEEEETTEEEE-------S--TT-GGGS-TTEEE-TTT--EEE--HHHHHHHHHHHHHHHHHHHT----TTTTSTTSHHHHHHHHHHHHHHHHHHHHTT-TTGGGGGTHHHHSTTS--------------HHHHHHHHHHHHHTT-

Mean predicted aligned error: 13.39 Å